Protein AF-A0A1J5BPY5-F1 (afdb_monomer)

Secondary structure (DSSP, 8-state):
---HHHHHHHHHHHHHHHHHHHHHHHHHHHHHHHHHHHHS--SPPP-HHHHHHHHHHHHHHHHHHHHHHHHHHHHHHHHHHHHTT-TT-----SS-HHHHHHHHHHHHHHHHHHHHHHHHHHHHTTEEEEEPPP--TT---PPPEEEEE--HHHHHHHHHHHHHHHHHHHHHHHHHHHHHHHHHHHHTT-

pLDDT: mean 87.62, std 12.39, range [48.81, 98.56]

Foldseek 3Di:
DAALLVVLVVVLLVVQLVQLVVLQVVLVVQLVVLVCCVPVDDDDDDQPLVSVLSNLLSVLSNVLSPVSNVVSVVVVVVVVVVCVVVVPDNLHQPDDNVLSNVLSVLLSQLSVLLSVLSSLLRSQQSPKDFDFDPQPPVNDGDGTHIDGDHNVVSNVSSVVSNVSSVVSNCVSVVVVVVSSVVSVVVVVVD

Structure (mmCIF, N/CA/C/O backbone):
data_AF-A0A1J5BPY5-F1
#
_entry.id   AF-A0A1J5BPY5-F1
#
loop_
_atom_site.group_PDB
_atom_site.id
_atom_site.type_symbol
_atom_site.label_atom_id
_atom_site.label_alt_id
_atom_site.label_comp_id
_atom_site.label_asym_id
_atom_site.label_entity_id
_atom_site.label_seq_id
_atom_site.pdbx_PDB_ins_code
_atom_site.Cartn_x
_atom_site.Cartn_y
_atom_site.Cartn_z
_atom_site.occupancy
_atom_site.B_iso_or_equiv
_atom_site.auth_seq_id
_atom_site.auth_comp_id
_atom_site.auth_asym_id
_atom_site.auth_atom_id
_atom_site.pdbx_PDB_model_num
ATOM 1 N N . MET A 1 1 ? -11.338 0.647 32.412 1.00 52.12 1 MET A N 1
ATOM 2 C CA . MET A 1 1 ? -10.150 -0.113 31.924 1.00 52.12 1 MET A CA 1
ATOM 3 C C . MET A 1 1 ? -10.274 -0.164 30.412 1.00 52.12 1 MET A C 1
ATOM 5 O O . MET A 1 1 ? -11.311 -0.626 29.967 1.00 52.12 1 MET A O 1
ATOM 9 N N . LYS A 1 2 ? -9.269 0.268 29.628 1.00 60.72 2 LYS A N 1
ATOM 10 C CA . LYS A 1 2 ? -9.397 0.325 28.154 1.00 60.72 2 LYS A CA 1
ATOM 11 C C . LYS A 1 2 ? -9.979 -0.963 27.572 1.00 60.72 2 LYS A C 1
ATOM 13 O O . LYS A 1 2 ? -9.453 -2.051 27.831 1.00 60.72 2 LYS A O 1
ATOM 18 N N . ASN A 1 3 ? -11.028 -0.822 26.766 1.00 78.38 3 ASN A N 1
ATOM 19 C CA . ASN A 1 3 ? -11.679 -1.952 26.127 1.00 78.38 3 ASN A CA 1
ATOM 20 C C . ASN A 1 3 ? -10.684 -2.625 25.162 1.00 78.38 3 ASN A C 1
ATOM 22 O O . ASN A 1 3 ? -9.946 -1.974 24.416 1.00 78.38 3 ASN A O 1
ATOM 26 N N . ARG A 1 4 ? -10.634 -3.960 25.181 1.00 84.25 4 ARG A N 1
ATOM 27 C CA . ARG A 1 4 ? -9.709 -4.752 24.356 1.00 84.25 4 ARG A CA 1
ATOM 28 C C . ARG A 1 4 ? -9.863 -4.453 22.860 1.00 84.25 4 ARG A C 1
ATOM 30 O O . ARG A 1 4 ? -8.870 -4.443 22.138 1.00 84.25 4 ARG A O 1
ATOM 37 N N . ALA A 1 5 ? -11.075 -4.175 22.396 1.00 83.06 5 ALA A N 1
ATOM 38 C CA . ALA A 1 5 ? -11.352 -3.830 21.005 1.00 83.06 5 ALA A CA 1
ATOM 39 C C . ALA A 1 5 ? -10.815 -2.439 20.608 1.00 83.06 5 ALA A C 1
ATOM 41 O O . ALA A 1 5 ? -10.303 -2.272 19.500 1.00 83.06 5 ALA A O 1
ATOM 42 N N . GLU A 1 6 ? -10.825 -1.459 21.517 1.00 82.81 6 GLU A N 1
ATOM 43 C CA . GLU A 1 6 ? -10.202 -0.144 21.289 1.00 82.81 6 GLU A CA 1
ATOM 44 C C . GLU A 1 6 ? -8.679 -0.238 21.181 1.00 82.81 6 GLU A C 1
ATOM 46 O O . GLU A 1 6 ? -8.050 0.469 20.385 1.00 82.81 6 GLU A O 1
ATOM 51 N N . ILE A 1 7 ? -8.074 -1.135 21.966 1.00 88.19 7 ILE A N 1
ATOM 52 C CA . ILE A 1 7 ? -6.645 -1.440 21.862 1.00 88.19 7 ILE A CA 1
ATOM 53 C C . ILE A 1 7 ? -6.351 -1.995 20.465 1.00 88.19 7 ILE A C 1
ATOM 55 O O . ILE A 1 7 ? -5.440 -1.504 19.798 1.00 88.19 7 ILE A O 1
ATOM 59 N N . VAL A 1 8 ? -7.151 -2.954 19.983 1.00 90.38 8 VAL A N 1
ATOM 60 C CA . VAL A 1 8 ? -6.991 -3.543 18.641 1.00 90.38 8 VAL A CA 1
ATOM 61 C C . VAL A 1 8 ? -7.158 -2.477 17.552 1.00 90.38 8 VAL A C 1
ATOM 63 O O . VAL A 1 8 ? -6.324 -2.400 16.649 1.00 90.38 8 VAL A O 1
ATOM 66 N N . ARG A 1 9 ? -8.165 -1.598 17.664 1.00 90.12 9 ARG A N 1
ATOM 67 C CA . ARG A 1 9 ? -8.350 -0.449 16.761 1.00 90.12 9 ARG A CA 1
ATOM 68 C C . ARG A 1 9 ? -7.119 0.433 16.705 1.00 90.12 9 ARG A C 1
ATOM 70 O O . ARG A 1 9 ? -6.642 0.765 15.622 1.00 90.12 9 ARG A O 1
ATOM 77 N N . SER A 1 10 ? -6.624 0.825 17.875 1.00 90.44 10 SER A N 1
ATOM 78 C CA . SER A 1 10 ? -5.462 1.698 17.990 1.00 90.44 10 SER A CA 1
ATOM 79 C C . SER A 1 10 ? -4.258 1.054 17.312 1.00 90.44 10 SER A C 1
ATOM 81 O O . SER A 1 10 ? -3.632 1.684 16.461 1.00 90.44 10 SER A O 1
ATOM 83 N N . ILE A 1 11 ? -3.982 -0.219 17.620 1.00 92.88 11 ILE A N 1
ATOM 84 C CA . ILE A 1 11 ? -2.906 -0.998 16.994 1.00 92.88 11 ILE A CA 1
ATOM 85 C C . ILE A 1 11 ? -3.057 -0.992 15.472 1.00 92.88 11 ILE A C 1
ATOM 87 O O . ILE A 1 11 ? -2.109 -0.637 14.777 1.00 92.88 11 ILE A O 1
ATOM 91 N N . TYR A 1 12 ? -4.243 -1.310 14.947 1.00 95.00 12 TYR A N 1
ATOM 92 C CA . TYR A 1 12 ? -4.509 -1.292 13.509 1.00 95.00 12 TYR A CA 1
ATOM 93 C C . TYR A 1 12 ? -4.200 0.070 12.875 1.00 95.00 12 TYR A C 1
ATOM 95 O O . TYR A 1 12 ? -3.468 0.140 11.887 1.00 95.00 12 TYR A O 1
ATOM 103 N N . LEU A 1 13 ? -4.718 1.164 13.443 1.00 94.25 13 LEU A N 1
ATOM 104 C CA . LEU A 1 13 ? -4.538 2.501 12.876 1.00 94.25 13 LEU A CA 1
ATOM 105 C C . LEU A 1 13 ? -3.069 2.923 12.857 1.00 94.25 13 LEU A C 1
ATOM 107 O O . LEU A 1 13 ? -2.605 3.478 11.855 1.00 94.25 13 LEU A O 1
ATOM 111 N N . TYR A 1 14 ? -2.326 2.637 13.929 1.00 95.62 14 TYR A N 1
ATOM 112 C CA . TYR A 1 14 ? -0.889 2.897 13.972 1.00 95.62 14 TYR A CA 1
ATOM 113 C C . TYR A 1 14 ? -0.120 2.012 12.993 1.00 95.62 14 TYR A C 1
ATOM 115 O O . TYR A 1 14 ? 0.752 2.531 12.304 1.00 95.62 14 TYR A O 1
ATOM 123 N N . LEU A 1 15 ? -0.457 0.725 12.867 1.00 96.38 15 LEU A N 1
ATOM 124 C CA . LEU A 1 15 ? 0.192 -0.177 11.911 1.00 96.38 15 LEU A CA 1
ATOM 125 C C . LEU A 1 15 ? -0.019 0.274 10.465 1.00 96.38 15 LEU A C 1
ATOM 127 O O . LEU A 1 15 ? 0.939 0.334 9.697 1.00 96.38 15 LEU A O 1
ATOM 131 N N . VAL A 1 16 ? -1.246 0.625 10.074 1.00 96.81 16 VAL A N 1
ATOM 132 C CA . VAL A 1 16 ? -1.513 1.116 8.714 1.00 96.81 16 VAL A CA 1
ATOM 133 C C . VAL A 1 16 ? -0.788 2.437 8.459 1.00 96.81 16 VAL A C 1
ATOM 135 O O . VAL A 1 16 ? -0.157 2.599 7.415 1.00 96.81 16 VAL A O 1
ATOM 138 N N . SER A 1 17 ? -0.827 3.361 9.423 1.00 96.56 17 SER A N 1
ATOM 139 C CA . SER A 1 17 ? -0.132 4.649 9.308 1.00 96.56 17 SER A CA 1
ATOM 140 C C . SER A 1 17 ? 1.383 4.463 9.190 1.00 96.56 17 SER A C 1
ATOM 142 O O . SER A 1 17 ? 2.007 5.080 8.329 1.00 96.56 17 SER A O 1
ATOM 144 N N . LEU A 1 18 ? 1.966 3.580 10.006 1.00 97.44 18 LEU A N 1
ATOM 145 C CA . LEU A 1 18 ? 3.386 3.237 9.972 1.00 97.44 18 LEU A CA 1
ATOM 146 C C . LEU A 1 18 ? 3.779 2.660 8.611 1.00 97.44 18 LEU A C 1
ATOM 148 O O . LEU A 1 18 ? 4.748 3.123 8.019 1.00 97.44 18 LEU A O 1
ATOM 152 N N . ASN A 1 19 ? 3.009 1.709 8.076 1.00 97.44 19 ASN A N 1
ATOM 153 C CA . ASN A 1 19 ? 3.265 1.168 6.741 1.00 97.44 19 ASN A CA 1
ATOM 154 C C . ASN A 1 19 ? 3.181 2.240 5.652 1.00 97.44 19 ASN A C 1
ATOM 156 O O . ASN A 1 19 ? 4.035 2.268 4.770 1.00 97.44 19 ASN A O 1
ATOM 160 N N . GLY A 1 20 ? 2.205 3.151 5.728 1.00 97.50 20 GLY A N 1
ATOM 161 C CA . GLY A 1 20 ? 2.107 4.284 4.804 1.00 97.50 20 GLY A CA 1
ATOM 162 C C . GLY A 1 20 ? 3.359 5.169 4.828 1.00 97.50 20 GLY A C 1
ATOM 163 O O . GLY A 1 20 ? 3.905 5.502 3.772 1.00 97.50 20 GLY A O 1
ATOM 164 N N . ILE A 1 21 ? 3.877 5.483 6.023 1.00 98.06 21 ILE A N 1
ATOM 165 C CA . ILE A 1 21 ? 5.146 6.214 6.181 1.00 98.06 21 ILE A CA 1
ATOM 166 C C . ILE A 1 21 ? 6.309 5.413 5.595 1.00 98.06 21 ILE A C 1
ATOM 168 O O . ILE A 1 21 ? 7.075 5.964 4.810 1.00 98.06 21 ILE A O 1
ATOM 172 N N . LEU A 1 22 ? 6.449 4.131 5.940 1.00 98.19 22 LEU A N 1
ATOM 173 C CA . LEU A 1 22 ? 7.548 3.291 5.454 1.00 98.19 22 LEU A CA 1
ATOM 174 C C . LEU A 1 22 ? 7.555 3.209 3.924 1.00 98.19 22 LEU A C 1
ATOM 176 O O . LEU A 1 22 ? 8.597 3.426 3.308 1.00 98.19 22 LEU A O 1
ATOM 180 N N . MET A 1 23 ? 6.395 2.980 3.301 1.00 98.25 23 MET A N 1
ATOM 181 C CA . MET A 1 23 ? 6.247 3.005 1.842 1.00 98.25 23 MET A CA 1
ATOM 182 C C . MET A 1 23 ? 6.691 4.348 1.258 1.00 98.25 23 MET A C 1
ATOM 184 O O . MET A 1 23 ? 7.432 4.371 0.277 1.00 98.25 23 MET A O 1
ATOM 188 N N . THR A 1 24 ? 6.295 5.460 1.880 1.00 98.12 24 THR A N 1
ATOM 189 C CA . THR A 1 24 ? 6.677 6.814 1.454 1.00 98.12 24 THR A CA 1
ATOM 190 C C . THR A 1 24 ? 8.192 7.016 1.548 1.00 98.12 24 THR A C 1
ATOM 192 O O . THR A 1 24 ? 8.825 7.379 0.560 1.00 98.12 24 THR A O 1
ATOM 195 N N . VAL A 1 25 ? 8.795 6.722 2.703 1.00 98.38 25 VAL A N 1
ATOM 196 C CA . VAL A 1 25 ? 10.231 6.912 2.963 1.00 98.38 25 VAL A CA 1
ATOM 197 C C . VAL A 1 25 ? 11.079 6.048 2.036 1.00 98.38 25 VAL A C 1
ATOM 199 O O . VAL A 1 25 ? 11.970 6.570 1.367 1.00 98.38 25 VAL A O 1
ATOM 202 N N . PHE A 1 26 ? 10.784 4.750 1.924 1.00 97.62 26 PHE A N 1
ATOM 203 C CA . PHE A 1 26 ? 11.520 3.868 1.016 1.00 97.62 26 PHE A CA 1
ATOM 204 C C . PHE A 1 26 ? 11.374 4.298 -0.442 1.00 97.62 26 PHE A C 1
ATOM 206 O O . PHE A 1 26 ? 12.333 4.199 -1.206 1.00 97.62 26 PHE A O 1
ATOM 213 N N . SER A 1 27 ? 10.209 4.817 -0.831 1.00 97.31 27 SER A N 1
ATOM 214 C CA . SER A 1 27 ? 10.000 5.337 -2.183 1.00 97.31 27 SER A CA 1
ATOM 215 C C . SER A 1 27 ? 10.814 6.595 -2.450 1.00 97.31 27 SER A C 1
ATOM 217 O O . SER A 1 27 ? 11.424 6.685 -3.511 1.00 97.31 27 SER A O 1
ATOM 219 N N . ILE A 1 28 ? 10.885 7.526 -1.492 1.00 98.06 28 ILE A N 1
ATOM 220 C CA . ILE A 1 28 ? 11.734 8.721 -1.590 1.00 98.06 28 ILE A CA 1
ATOM 221 C C . ILE A 1 28 ? 13.196 8.306 -1.734 1.00 98.06 28 ILE A C 1
ATOM 223 O O . ILE A 1 28 ? 13.825 8.697 -2.708 1.00 98.06 28 ILE A O 1
ATOM 227 N N . ILE A 1 29 ? 13.711 7.451 -0.842 1.00 97.06 29 ILE A N 1
ATOM 228 C CA . ILE A 1 29 ? 15.101 6.962 -0.900 1.00 97.06 29 ILE A CA 1
ATOM 229 C C . ILE A 1 29 ? 15.392 6.324 -2.264 1.00 97.06 29 ILE A C 1
ATOM 231 O O . ILE A 1 29 ? 16.383 6.641 -2.916 1.00 97.06 29 ILE A O 1
ATOM 235 N N . ASN A 1 30 ? 14.502 5.448 -2.728 1.00 94.62 30 ASN A N 1
ATOM 236 C CA . ASN A 1 30 ? 14.649 4.750 -4.000 1.00 94.62 30 ASN A CA 1
ATOM 237 C C . ASN A 1 30 ? 14.634 5.706 -5.207 1.00 94.62 30 ASN A C 1
ATOM 239 O O . ASN A 1 30 ? 15.418 5.535 -6.139 1.00 94.62 30 ASN A O 1
ATOM 243 N N . LEU A 1 31 ? 13.754 6.710 -5.212 1.00 95.75 31 LEU A N 1
ATOM 244 C CA . LEU A 1 31 ? 13.689 7.719 -6.272 1.00 95.75 31 LEU A CA 1
ATOM 245 C C . LEU A 1 31 ? 14.899 8.657 -6.231 1.00 95.75 31 LEU A C 1
ATOM 247 O O . LEU A 1 31 ? 15.476 8.934 -7.279 1.00 95.75 31 LEU A O 1
ATOM 251 N N . SER A 1 32 ? 15.335 9.078 -5.044 1.00 95.38 32 SER A N 1
ATOM 252 C CA . SER A 1 32 ? 16.548 9.876 -4.855 1.00 95.38 32 SER A CA 1
ATOM 253 C C . SER A 1 32 ? 17.786 9.140 -5.356 1.00 95.38 32 SER A C 1
ATOM 255 O O . SER A 1 32 ? 18.561 9.720 -6.108 1.00 95.38 32 SER A O 1
ATOM 257 N N . ASN A 1 33 ? 17.945 7.854 -5.033 1.00 92.00 33 ASN A N 1
ATOM 258 C CA . ASN A 1 33 ? 19.068 7.050 -5.524 1.00 92.00 33 ASN A CA 1
ATOM 259 C C . ASN A 1 33 ? 19.094 6.975 -7.055 1.00 92.00 33 ASN A C 1
ATOM 261 O O . ASN A 1 33 ? 20.154 7.092 -7.662 1.00 92.00 33 ASN A O 1
ATOM 265 N N . LYS A 1 34 ? 17.929 6.835 -7.697 1.00 89.06 34 LYS A N 1
ATOM 266 C CA . LYS A 1 34 ? 17.824 6.841 -9.165 1.00 89.06 34 LYS A CA 1
ATOM 267 C C . LYS A 1 34 ? 18.129 8.202 -9.761 1.00 89.06 34 LYS A C 1
ATOM 269 O O . LYS A 1 34 ? 18.771 8.274 -10.801 1.00 89.06 34 LYS A O 1
ATOM 274 N N . LEU A 1 35 ? 17.690 9.268 -9.101 1.00 90.25 35 LEU A N 1
ATOM 275 C CA . LEU A 1 35 ? 17.973 10.632 -9.518 1.00 90.25 35 LEU A CA 1
ATOM 276 C C . LEU A 1 35 ? 19.477 10.926 -9.438 1.00 90.25 35 LEU A C 1
ATOM 278 O O . LEU A 1 35 ? 20.052 11.441 -10.390 1.00 90.25 35 LEU A O 1
ATOM 282 N N . LEU A 1 36 ? 20.133 10.528 -8.346 1.00 89.88 36 LEU A N 1
ATOM 283 C CA . LEU A 1 36 ? 21.586 10.625 -8.201 1.00 89.88 36 LEU A CA 1
ATOM 284 C C . LEU A 1 36 ? 22.306 9.802 -9.274 1.00 89.88 36 LEU A C 1
ATOM 286 O O . LEU A 1 36 ? 23.211 10.312 -9.926 1.00 89.88 36 LEU A O 1
ATOM 290 N N . TYR A 1 37 ? 21.862 8.566 -9.513 1.00 85.88 37 TYR A N 1
ATOM 291 C CA . TYR A 1 37 ? 22.416 7.707 -10.561 1.00 85.88 37 TYR A CA 1
ATOM 292 C C . TYR A 1 37 ? 22.223 8.284 -11.975 1.00 85.88 37 TYR A C 1
ATOM 294 O O . TYR A 1 37 ? 23.037 8.043 -12.865 1.00 85.88 37 TYR A O 1
ATOM 302 N N . TYR A 1 38 ? 21.161 9.058 -12.193 1.00 85.56 38 TYR A N 1
ATOM 303 C CA . TYR A 1 38 ? 20.934 9.789 -13.435 1.00 85.56 38 TYR A CA 1
ATOM 304 C C . TYR A 1 38 ? 21.900 10.972 -13.601 1.00 85.56 38 TYR A C 1
ATOM 306 O O . TYR A 1 38 ? 22.442 11.160 -14.688 1.00 85.56 38 TYR A O 1
ATOM 314 N N . PHE A 1 39 ? 22.151 11.743 -12.536 1.00 86.62 39 PHE A N 1
ATOM 315 C CA . PHE A 1 39 ? 22.989 12.948 -12.588 1.00 86.62 39 PHE A CA 1
ATOM 316 C C . PHE A 1 39 ? 24.501 12.688 -12.542 1.00 86.62 39 PHE A C 1
ATOM 318 O O . PHE A 1 39 ? 25.244 13.359 -13.250 1.00 86.62 39 PHE A O 1
ATOM 325 N N . PHE A 1 40 ? 24.972 11.739 -11.731 1.00 85.75 40 PHE A N 1
ATOM 326 C CA . PHE A 1 40 ? 26.404 11.527 -11.458 1.00 85.75 40 PHE A CA 1
ATOM 327 C C . PHE A 1 40 ? 27.061 10.458 -12.347 1.00 85.75 40 PHE A C 1
ATOM 329 O O . PHE A 1 40 ? 28.041 9.832 -11.949 1.00 85.75 40 PHE A O 1
ATOM 336 N N . ARG A 1 41 ? 26.519 10.190 -13.538 1.00 73.25 41 ARG A N 1
ATOM 337 C CA . ARG A 1 41 ? 26.974 9.047 -14.342 1.00 73.25 41 ARG A CA 1
ATOM 338 C C . ARG A 1 41 ? 28.290 9.318 -15.092 1.00 73.25 41 ARG A C 1
ATOM 340 O O . ARG A 1 41 ? 28.405 10.312 -15.809 1.00 73.25 41 ARG A O 1
ATOM 347 N N . GLU A 1 42 ? 29.214 8.358 -15.037 1.00 60.03 42 GLU A N 1
ATOM 348 C CA . GLU A 1 42 ? 30.266 8.170 -16.048 1.00 60.03 42 GLU A CA 1
ATOM 349 C C . GLU A 1 42 ? 29.724 7.307 -17.209 1.00 60.03 42 GLU A C 1
ATOM 351 O O . GLU A 1 42 ? 28.797 6.524 -17.022 1.00 60.03 42 GLU A O 1
ATOM 356 N N . GLN A 1 43 ? 30.258 7.491 -18.421 1.00 55.50 43 GLN A N 1
ATOM 357 C CA . GLN A 1 43 ? 29.740 7.118 -19.758 1.00 55.50 43 GLN A CA 1
ATOM 358 C C . GLN A 1 43 ? 29.378 5.631 -20.065 1.00 55.50 43 GLN A C 1
ATOM 360 O O . GLN A 1 43 ? 29.379 5.223 -21.225 1.00 55.50 43 GLN A O 1
ATOM 365 N N . GLN A 1 44 ? 29.035 4.786 -19.097 1.00 57.75 44 GLN A N 1
ATOM 366 C CA . GLN A 1 44 ? 28.661 3.392 -19.366 1.00 57.75 44 GLN A CA 1
ATOM 367 C C . GLN A 1 44 ? 27.237 3.247 -19.944 1.00 57.75 44 GLN A C 1
ATOM 369 O O . GLN A 1 44 ? 26.319 4.006 -19.622 1.00 57.75 44 GLN A O 1
ATOM 374 N N . TYR A 1 45 ? 27.087 2.258 -20.836 1.00 61.59 45 TYR A N 1
ATOM 375 C CA . TYR A 1 45 ? 25.881 1.923 -21.604 1.00 61.59 45 TYR A CA 1
ATOM 376 C C . TYR A 1 45 ? 24.652 1.802 -20.690 1.00 61.59 45 TYR A C 1
ATOM 378 O O . TYR A 1 45 ? 24.610 0.966 -19.791 1.00 61.59 45 TYR A O 1
ATOM 386 N N . TYR A 1 46 ? 23.669 2.676 -20.901 1.00 64.31 46 TYR A N 1
ATOM 387 C CA . TYR A 1 46 ? 22.618 2.942 -19.924 1.00 64.31 46 TYR A CA 1
ATOM 388 C C . TYR A 1 46 ? 21.322 2.214 -20.279 1.00 64.31 46 TYR A C 1
ATOM 390 O O . TYR A 1 46 ? 20.734 2.458 -21.334 1.00 64.31 46 TYR A O 1
ATOM 398 N N . ASP A 1 47 ? 20.832 1.372 -19.371 1.00 76.81 47 ASP A N 1
ATOM 399 C CA . ASP A 1 47 ? 19.510 0.765 -19.490 1.00 76.81 47 ASP A CA 1
ATOM 400 C C . ASP A 1 47 ? 18.430 1.720 -18.951 1.00 76.81 47 ASP A C 1
ATOM 402 O O . ASP A 1 47 ? 17.966 1.630 -17.810 1.00 76.81 47 ASP A O 1
ATOM 406 N N . TYR A 1 48 ? 18.033 2.677 -19.792 1.00 81.56 48 TYR A N 1
ATOM 407 C CA . TYR A 1 48 ? 16.953 3.620 -19.488 1.00 81.56 48 TYR A CA 1
ATOM 408 C C . TYR A 1 48 ? 15.630 2.922 -19.148 1.00 81.56 48 TYR A C 1
ATOM 410 O O . TYR A 1 48 ? 14.856 3.430 -18.333 1.00 81.56 48 TYR A O 1
ATOM 418 N N . SER A 1 49 ? 15.380 1.751 -19.734 1.00 83.44 49 SER A N 1
ATOM 419 C CA . SER A 1 49 ? 14.158 0.986 -19.500 1.00 83.44 49 SER A CA 1
ATOM 420 C C . SER A 1 49 ? 14.080 0.515 -18.047 1.00 83.44 49 SER A C 1
ATOM 422 O O . SER A 1 49 ? 13.038 0.684 -17.406 1.00 83.44 49 SER A O 1
ATOM 424 N N . TYR A 1 50 ? 15.190 0.019 -17.485 1.00 83.00 50 TYR A N 1
ATOM 425 C CA . TYR A 1 50 ? 15.271 -0.371 -16.072 1.00 83.00 50 TYR A CA 1
ATOM 426 C C . TYR A 1 50 ? 14.927 0.791 -15.129 1.00 83.00 50 TYR A C 1
ATOM 428 O O . TYR A 1 50 ? 14.123 0.641 -14.202 1.00 83.00 50 TYR A O 1
ATOM 436 N N . LEU A 1 51 ? 15.481 1.978 -15.385 1.00 86.56 51 LEU A N 1
ATOM 437 C CA . LEU A 1 51 ? 15.228 3.152 -14.548 1.00 86.56 51 LEU A CA 1
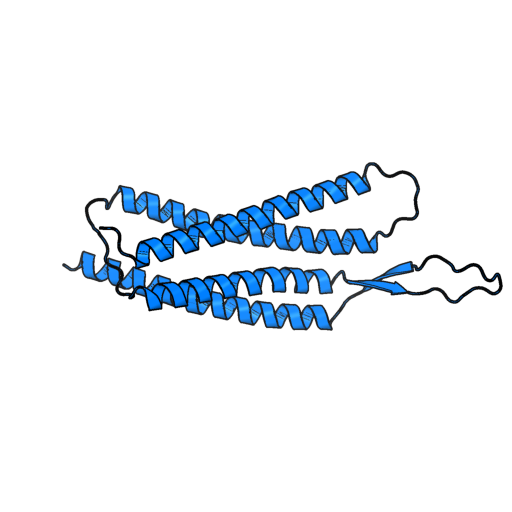ATOM 438 C C . LEU A 1 51 ? 13.786 3.623 -14.613 1.00 86.56 51 LEU A C 1
ATOM 440 O O . LEU A 1 51 ? 13.228 3.981 -13.573 1.00 86.56 51 LEU A O 1
ATOM 444 N N . ILE A 1 52 ? 13.172 3.599 -15.795 1.00 88.38 52 ILE A N 1
ATOM 445 C CA . ILE A 1 52 ? 11.766 3.966 -15.959 1.00 88.38 52 ILE A CA 1
ATOM 446 C C . ILE A 1 52 ? 10.882 3.002 -15.163 1.00 88.38 52 ILE A C 1
ATOM 448 O O . ILE A 1 52 ? 10.120 3.457 -14.309 1.00 88.38 52 ILE A O 1
ATOM 452 N N . ASN A 1 53 ? 11.036 1.686 -15.343 1.00 88.19 53 ASN A N 1
ATOM 453 C CA . ASN A 1 53 ? 10.246 0.688 -14.614 1.00 88.19 53 ASN A CA 1
ATOM 454 C C . ASN A 1 53 ? 10.372 0.839 -13.096 1.00 88.19 53 ASN A C 1
ATOM 456 O O . ASN A 1 53 ? 9.376 0.918 -12.367 1.00 88.19 53 ASN A O 1
ATOM 460 N N . ALA A 1 54 ? 11.609 0.934 -12.618 1.00 88.06 54 ALA A N 1
ATOM 461 C CA . ALA A 1 54 ? 11.867 1.061 -11.203 1.00 88.06 54 ALA A CA 1
ATOM 462 C C . ALA A 1 54 ? 11.301 2.387 -10.661 1.00 88.06 54 ALA A C 1
ATOM 464 O O . ALA A 1 54 ? 10.823 2.428 -9.523 1.00 88.06 54 ALA A O 1
ATOM 465 N N . SER A 1 55 ? 11.358 3.481 -11.426 1.00 94.06 55 SER A N 1
ATOM 466 C CA . SER A 1 55 ? 10.793 4.782 -11.035 1.00 94.06 55 SER A CA 1
ATOM 467 C C . SER A 1 55 ? 9.272 4.740 -10.959 1.00 94.06 55 SER A C 1
ATOM 469 O O . SER A 1 55 ? 8.722 5.209 -9.967 1.00 94.06 55 SER A O 1
ATOM 471 N N . VAL A 1 56 ? 8.598 4.095 -11.917 1.00 95.25 56 VAL A N 1
ATOM 472 C CA . VAL A 1 56 ? 7.139 3.889 -11.882 1.00 95.25 56 VAL A CA 1
ATOM 473 C C . VAL A 1 56 ? 6.724 3.163 -10.603 1.00 95.25 56 VAL A C 1
ATOM 475 O O . VAL A 1 56 ? 5.817 3.614 -9.906 1.00 95.25 56 VAL A O 1
ATOM 478 N N . ARG A 1 57 ? 7.430 2.089 -10.230 1.00 94.31 57 ARG A N 1
ATOM 479 C CA . ARG A 1 57 ? 7.160 1.365 -8.978 1.00 94.31 57 ARG A CA 1
ATOM 480 C C . ARG A 1 57 ? 7.360 2.241 -7.738 1.00 94.31 57 ARG A C 1
ATOM 482 O O . ARG A 1 57 ? 6.549 2.194 -6.818 1.0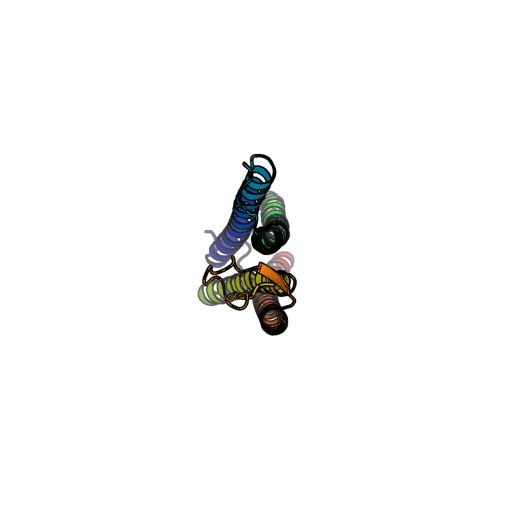0 94.31 57 ARG A O 1
ATOM 489 N N . GLY A 1 58 ? 8.440 3.024 -7.709 1.00 95.88 58 GLY A N 1
ATOM 490 C CA . GLY A 1 58 ? 8.721 3.957 -6.615 1.00 95.88 58 GLY A CA 1
ATOM 491 C C . GLY A 1 58 ? 7.639 5.029 -6.482 1.00 95.88 58 GLY A C 1
ATOM 492 O O . GLY A 1 58 ? 7.137 5.262 -5.390 1.00 95.88 58 GLY A O 1
ATOM 493 N N . LEU A 1 59 ? 7.214 5.625 -7.596 1.00 97.12 59 LEU A N 1
ATOM 494 C CA . LEU A 1 59 ? 6.133 6.611 -7.619 1.00 97.12 59 LEU A CA 1
ATOM 495 C C . LEU A 1 59 ? 4.796 6.009 -7.173 1.00 97.12 59 LEU A C 1
ATOM 497 O O . LEU A 1 59 ? 4.074 6.640 -6.406 1.00 97.12 59 LEU A O 1
ATOM 501 N N . ALA A 1 60 ? 4.486 4.779 -7.589 1.00 97.06 60 ALA A N 1
ATOM 502 C CA . ALA A 1 60 ? 3.278 4.079 -7.161 1.00 97.06 60 ALA A CA 1
ATOM 503 C C . ALA A 1 60 ? 3.209 3.943 -5.632 1.00 97.06 60 ALA A C 1
ATOM 505 O O . ALA A 1 60 ? 2.202 4.307 -5.020 1.00 97.06 60 ALA A O 1
ATOM 506 N N . PHE A 1 61 ? 4.294 3.466 -5.010 1.00 97.88 61 PHE A N 1
ATOM 507 C CA . PHE A 1 61 ? 4.369 3.319 -3.556 1.00 97.88 61 PHE A CA 1
ATOM 508 C C . PHE A 1 61 ? 4.409 4.656 -2.817 1.00 97.88 61 PHE A C 1
ATOM 510 O O . PHE A 1 61 ? 3.836 4.761 -1.733 1.00 97.88 61 PHE A O 1
ATOM 517 N N . LEU A 1 62 ? 5.021 5.686 -3.406 1.00 98.19 62 LEU A N 1
ATOM 518 C CA . LEU A 1 62 ? 5.013 7.036 -2.853 1.00 98.19 62 LEU A CA 1
ATOM 519 C C . LEU A 1 62 ? 3.583 7.574 -2.742 1.00 98.19 62 LEU A C 1
ATOM 521 O O . LEU A 1 62 ? 3.170 8.019 -1.674 1.00 98.19 62 LEU A O 1
ATOM 525 N N . ILE A 1 63 ? 2.823 7.501 -3.839 1.00 97.94 63 ILE A N 1
ATOM 526 C CA . ILE A 1 63 ? 1.452 8.013 -3.906 1.00 97.94 63 ILE A CA 1
ATOM 527 C C . ILE A 1 63 ? 0.559 7.249 -2.927 1.00 97.94 63 ILE A C 1
ATOM 529 O O . ILE A 1 63 ? -0.119 7.862 -2.103 1.00 97.94 63 ILE A O 1
ATOM 533 N N . ILE A 1 64 ? 0.570 5.913 -2.981 1.00 97.25 64 ILE A N 1
ATOM 534 C CA . ILE A 1 64 ? -0.321 5.109 -2.137 1.00 97.25 64 ILE A CA 1
ATOM 535 C C . ILE A 1 64 ? 0.066 5.178 -0.656 1.00 97.25 64 ILE A C 1
ATOM 537 O O . ILE A 1 64 ? -0.811 5.292 0.200 1.00 97.25 64 ILE A O 1
ATOM 541 N N . GLY A 1 65 ? 1.368 5.180 -0.352 1.00 97.50 65 GLY A N 1
ATOM 542 C CA . GLY A 1 65 ? 1.886 5.301 1.006 1.00 97.50 65 GLY A CA 1
ATOM 543 C C . GLY A 1 65 ? 1.465 6.619 1.646 1.00 97.50 65 GLY A C 1
ATOM 544 O O . GLY A 1 65 ? 0.976 6.627 2.779 1.00 97.50 65 GLY A O 1
ATOM 545 N N . LEU A 1 66 ? 1.550 7.717 0.889 1.00 98.00 66 LEU A N 1
ATOM 546 C CA . LEU A 1 66 ? 1.121 9.033 1.345 1.00 98.00 66 LEU A CA 1
ATOM 547 C C . LEU A 1 66 ? -0.391 9.078 1.599 1.00 98.00 66 LEU A C 1
ATOM 549 O O . LEU A 1 66 ? -0.820 9.580 2.638 1.00 98.00 66 LEU A O 1
ATOM 553 N N . LEU A 1 67 ? -1.204 8.521 0.695 1.00 97.44 67 LEU A N 1
ATOM 554 C CA . LEU A 1 67 ? -2.658 8.443 0.872 1.00 97.44 67 LEU A CA 1
ATOM 555 C C . LEU A 1 67 ? -3.036 7.636 2.120 1.00 97.44 67 LEU A C 1
ATOM 557 O O . LEU A 1 67 ? -3.862 8.089 2.916 1.00 97.44 67 LEU A O 1
ATOM 561 N N . PHE A 1 68 ? -2.409 6.473 2.322 1.00 95.94 68 PHE A N 1
ATOM 562 C CA . PHE A 1 68 ? -2.644 5.626 3.492 1.00 95.94 68 PHE A CA 1
ATOM 563 C C . PHE A 1 68 ? -2.281 6.349 4.781 1.00 95.94 68 PHE A C 1
ATOM 565 O O . PHE A 1 68 ? -3.089 6.359 5.714 1.00 95.94 68 PHE A O 1
ATOM 572 N N . PHE A 1 69 ? -1.107 6.981 4.815 1.00 97.56 69 PHE A N 1
ATOM 573 C CA . PHE A 1 69 ? -0.661 7.739 5.971 1.00 97.56 69 PHE A CA 1
ATOM 574 C C . PHE A 1 69 ? -1.611 8.900 6.271 1.00 97.56 69 PHE A C 1
ATOM 576 O O . PHE A 1 69 ? -2.131 8.977 7.378 1.00 97.56 69 PHE A O 1
ATOM 583 N N . ILE A 1 70 ? -1.904 9.764 5.294 1.00 97.94 70 ILE A N 1
ATOM 584 C CA . ILE A 1 70 ? -2.753 10.945 5.508 1.00 97.94 70 ILE A CA 1
ATOM 585 C C . ILE A 1 70 ? -4.147 10.540 5.988 1.00 97.94 70 ILE A C 1
ATOM 587 O O . ILE A 1 70 ? -4.653 11.138 6.938 1.00 97.94 70 ILE A O 1
ATOM 591 N N . TYR A 1 71 ? -4.772 9.541 5.360 1.00 96.12 71 TYR A N 1
ATOM 592 C CA . TYR A 1 71 ? -6.118 9.106 5.733 1.00 96.12 71 TYR A CA 1
ATOM 593 C C . TYR A 1 71 ? -6.165 8.578 7.173 1.00 96.12 71 TYR A C 1
ATOM 595 O O . TYR A 1 71 ? -6.943 9.076 7.991 1.00 96.12 71 TYR A O 1
ATOM 603 N N . HIS A 1 72 ? -5.303 7.617 7.514 1.00 93.94 72 HIS A N 1
ATOM 604 C CA . HIS A 1 72 ? -5.337 6.974 8.829 1.00 93.94 72 HIS A CA 1
ATOM 605 C C . HIS A 1 72 ? -4.801 7.893 9.932 1.00 93.94 72 HIS A C 1
ATOM 607 O O . HIS A 1 72 ? -5.347 7.913 11.035 1.00 93.94 72 HIS A O 1
ATOM 613 N N . TRP A 1 73 ? -3.813 8.739 9.633 1.00 96.31 73 TRP A N 1
ATOM 614 C CA . TRP A 1 73 ? -3.313 9.737 10.576 1.00 96.31 73 TRP A CA 1
ATOM 615 C C . TRP A 1 73 ? -4.361 10.802 10.901 1.00 96.31 73 TRP A C 1
ATOM 617 O O . TRP A 1 73 ? -4.529 11.187 12.064 1.00 96.31 73 TRP A O 1
ATOM 627 N N . ARG A 1 74 ? -5.118 11.263 9.896 1.00 95.00 74 ARG A N 1
ATOM 628 C CA . ARG A 1 74 ? -6.253 12.167 10.125 1.00 95.00 74 ARG A CA 1
ATOM 629 C C . ARG A 1 74 ? -7.290 11.529 11.038 1.00 95.00 74 ARG A C 1
ATOM 631 O O . ARG A 1 74 ? -7.800 12.216 11.914 1.00 95.00 74 ARG A O 1
ATOM 638 N N . LEU A 1 75 ? -7.544 10.231 10.897 1.00 90.25 75 LEU A N 1
ATOM 639 C CA . LEU A 1 75 ? -8.475 9.529 11.774 1.00 90.25 75 LEU A CA 1
ATOM 640 C C . LEU A 1 75 ? -7.964 9.450 13.222 1.00 90.25 75 LEU A C 1
ATOM 642 O O . LEU A 1 75 ? -8.676 9.858 14.133 1.00 90.25 75 LEU A O 1
ATOM 646 N N . ILE A 1 76 ? -6.705 9.046 13.433 1.00 90.88 76 ILE A N 1
ATOM 647 C CA . ILE A 1 76 ? -6.079 9.007 14.770 1.00 90.88 76 ILE A CA 1
ATOM 648 C C . ILE A 1 76 ? -6.133 10.384 15.441 1.00 90.88 76 ILE A C 1
ATOM 650 O O . ILE A 1 76 ? -6.440 10.510 16.626 1.00 90.88 76 ILE A O 1
ATOM 654 N N . THR A 1 77 ? -5.795 11.440 14.699 1.00 92.00 77 THR A N 1
ATOM 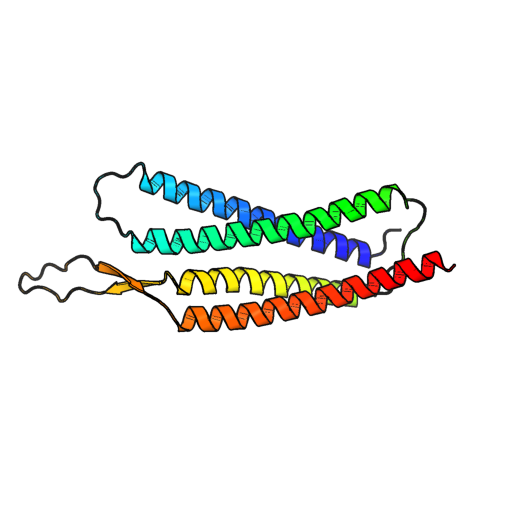655 C CA . THR A 1 77 ? -5.775 12.805 15.242 1.00 92.00 77 THR A CA 1
ATOM 656 C C . THR A 1 77 ? -7.176 13.341 15.509 1.00 92.00 77 THR A C 1
ATOM 658 O O . THR A 1 77 ? -7.362 14.060 16.491 1.00 92.00 77 THR A O 1
ATOM 661 N N . HIS A 1 78 ? -8.160 12.980 14.685 1.00 87.56 78 HIS A N 1
ATOM 662 C CA . HIS A 1 78 ? -9.562 13.305 14.916 1.00 87.56 78 HIS A CA 1
ATOM 663 C C . HIS A 1 78 ? -10.088 12.630 16.190 1.00 87.56 78 HIS A C 1
ATOM 665 O O . HIS A 1 78 ? -10.613 13.316 17.063 1.00 87.56 78 HIS A O 1
ATOM 671 N N . GLU A 1 79 ? -9.839 11.330 16.356 1.00 81.44 79 GLU A N 1
ATOM 672 C CA . GLU A 1 79 ? -10.237 10.565 17.545 1.00 81.44 79 GLU A CA 1
ATOM 673 C C . GLU A 1 79 ? -9.578 11.101 18.818 1.00 81.44 79 GLU A C 1
ATOM 675 O O . GLU A 1 79 ? -10.258 11.325 19.812 1.00 81.44 79 GLU A O 1
ATOM 680 N N . LYS A 1 80 ? -8.278 11.422 18.790 1.00 81.62 80 LYS A N 1
ATOM 681 C CA . LYS A 1 80 ? -7.593 12.027 19.948 1.00 81.62 80 LYS A CA 1
ATOM 682 C C . LYS A 1 80 ? -8.165 13.389 20.344 1.00 81.62 80 LYS A C 1
ATOM 684 O O . LYS A 1 80 ? -8.135 13.739 21.520 1.00 81.62 80 LYS A O 1
ATOM 689 N N . ARG A 1 81 ? -8.632 14.189 19.380 1.00 77.25 81 ARG A N 1
ATOM 690 C CA . ARG A 1 81 ? -9.248 15.497 19.660 1.00 77.25 81 ARG A CA 1
ATOM 691 C C . ARG A 1 81 ? -10.636 15.346 20.278 1.00 77.25 81 ARG A C 1
ATOM 693 O O . ARG A 1 81 ? -10.968 16.133 21.157 1.00 77.25 81 ARG A O 1
ATOM 700 N N . ILE A 1 82 ? -11.407 14.355 19.834 1.00 70.69 82 ILE A N 1
ATOM 701 C CA . ILE A 1 82 ? -12.729 14.038 20.388 1.00 70.69 82 ILE A CA 1
ATOM 702 C C . ILE A 1 82 ? -12.585 13.412 21.779 1.00 70.69 82 ILE A C 1
ATOM 704 O O . ILE A 1 82 ? -13.171 13.916 22.726 1.00 70.69 82 ILE A O 1
ATOM 708 N N . GLY A 1 83 ? -11.703 12.423 21.944 1.00 63.84 83 GLY A N 1
ATOM 709 C CA . GLY A 1 83 ? -11.460 11.766 23.232 1.00 63.84 83 GLY A CA 1
ATOM 710 C C . GLY A 1 83 ? -10.917 12.703 24.318 1.00 63.84 83 GLY A C 1
ATOM 711 O O . GLY A 1 83 ? -11.234 12.526 25.483 1.00 63.84 83 GLY A O 1
ATOM 712 N N . LYS A 1 84 ? -10.178 13.765 23.958 1.00 55.84 84 LYS A N 1
ATOM 713 C CA . LYS A 1 84 ? -9.807 14.836 24.909 1.00 55.84 84 LYS A CA 1
ATOM 714 C C . LYS A 1 84 ? -10.990 15.698 25.374 1.00 55.84 84 LYS A C 1
ATOM 716 O O . LYS A 1 84 ? -10.856 16.401 26.367 1.00 55.84 84 LYS A O 1
ATOM 721 N N . ARG A 1 85 ? -12.110 15.709 24.645 1.00 49.50 85 ARG A N 1
ATOM 722 C CA . ARG A 1 85 ? -13.367 16.345 25.078 1.00 49.50 85 ARG A CA 1
ATOM 723 C C . ARG A 1 85 ? -14.278 15.384 25.842 1.00 49.50 85 ARG A C 1
ATOM 725 O O . ARG A 1 85 ? -15.100 15.856 26.614 1.00 49.50 85 ARG A O 1
ATOM 732 N N . GLU A 1 86 ? -14.134 14.080 25.621 1.00 50.47 86 GLU A N 1
ATOM 733 C CA . GLU A 1 86 ? -15.031 13.026 26.114 1.00 50.47 86 GLU A CA 1
ATOM 734 C C . GLU A 1 86 ? -14.385 12.136 27.196 1.00 50.47 86 GLU A C 1
ATOM 736 O O . GLU A 1 86 ? -14.854 11.028 27.414 1.00 50.47 86 GLU A O 1
ATOM 741 N N . GLU A 1 87 ? -13.353 12.603 27.918 1.00 48.81 87 GLU A N 1
ATOM 742 C CA . GLU A 1 87 ? -12.604 11.867 28.973 1.00 48.81 87 GLU A CA 1
ATOM 743 C C . GLU A 1 87 ? -13.472 11.320 30.145 1.00 48.81 87 GLU A C 1
ATOM 745 O O . GLU A 1 87 ? -12.960 10.764 31.108 1.00 48.81 87 GLU A O 1
ATOM 750 N N . ILE A 1 88 ? -14.799 11.433 30.058 1.00 50.50 88 ILE A N 1
ATOM 751 C CA . ILE A 1 88 ? -15.798 10.942 31.014 1.00 50.50 88 ILE A CA 1
ATOM 752 C C . ILE A 1 88 ? -16.489 9.654 30.515 1.00 50.50 88 ILE A C 1
ATOM 754 O O . ILE A 1 88 ? -17.194 9.003 31.279 1.00 50.50 88 ILE A O 1
ATOM 758 N N . ILE A 1 89 ? -16.293 9.250 29.259 1.00 51.53 89 ILE A N 1
ATOM 759 C CA . ILE A 1 89 ? -17.170 8.279 28.610 1.00 51.53 89 ILE A CA 1
ATOM 760 C C . ILE A 1 89 ? -16.340 7.140 27.973 1.00 51.53 89 ILE A C 1
ATOM 762 O O . ILE A 1 89 ? -15.811 7.267 26.869 1.00 51.53 89 ILE A O 1
ATOM 766 N N . GLU A 1 90 ? -16.170 6.025 28.701 1.00 58.47 90 GLU A N 1
ATOM 767 C CA . GLU A 1 90 ? -15.608 4.773 28.159 1.00 58.47 90 GLU A CA 1
ATOM 768 C C . GLU A 1 90 ? -16.636 4.139 27.203 1.00 58.47 90 GLU A C 1
ATOM 770 O O . GLU A 1 90 ? -17.472 3.341 27.622 1.00 58.47 90 GLU A O 1
ATOM 775 N N . VAL A 1 91 ? -16.575 4.488 25.914 1.00 60.50 91 VAL A N 1
ATOM 776 C CA . VAL A 1 91 ? -17.469 3.923 24.893 1.00 60.50 91 VAL A CA 1
ATOM 777 C C . VAL A 1 91 ? -17.149 2.440 24.693 1.00 60.50 91 VAL A C 1
ATOM 779 O O . VAL A 1 91 ? -16.257 2.066 23.926 1.00 60.50 91 VAL A O 1
ATOM 782 N N . GLU A 1 92 ? -17.884 1.553 25.361 1.00 65.19 92 GLU A N 1
ATOM 783 C CA . GLU A 1 92 ? -17.726 0.119 25.144 1.00 65.19 92 GLU A CA 1
ATOM 784 C C . GLU A 1 92 ? -18.157 -0.259 23.720 1.00 65.19 92 GLU A C 1
ATOM 786 O O . GLU A 1 92 ? -19.329 -0.227 23.340 1.00 65.19 92 GLU A O 1
ATOM 791 N N . THR A 1 93 ? -17.191 -0.652 22.890 1.00 70.69 93 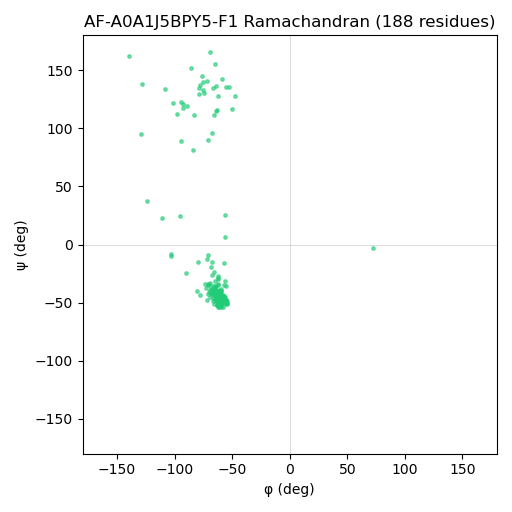THR A N 1
ATOM 792 C CA . THR A 1 93 ? -17.500 -1.199 21.571 1.00 70.69 93 THR A CA 1
ATOM 793 C C . THR A 1 93 ? -18.210 -2.542 21.723 1.00 70.69 93 THR A C 1
ATOM 795 O O . THR A 1 93 ? -17.723 -3.418 22.439 1.00 70.69 93 THR A O 1
ATOM 798 N N . LYS A 1 94 ? -19.284 -2.754 20.956 1.00 80.19 94 LYS A N 1
ATOM 799 C CA . LYS A 1 94 ? -20.053 -4.011 20.962 1.00 80.19 94 LYS A CA 1
ATOM 800 C C . LYS A 1 94 ? -19.313 -5.230 20.411 1.00 80.19 94 LYS A C 1
ATOM 802 O O . LYS A 1 94 ? -19.774 -6.352 20.599 1.00 80.19 94 LYS A O 1
ATOM 807 N N . MET A 1 95 ? -18.203 -5.025 19.703 1.00 85.00 95 MET A N 1
ATOM 808 C CA . MET A 1 95 ? -17.450 -6.135 19.128 1.00 85.00 95 MET A CA 1
ATOM 809 C C . MET A 1 95 ? -16.672 -6.859 20.215 1.00 85.00 95 MET A C 1
ATOM 811 O O . MET A 1 95 ? -15.940 -6.247 20.997 1.00 85.00 95 MET A O 1
ATOM 815 N N . ASN A 1 96 ? -16.756 -8.186 20.208 1.00 89.81 96 ASN A N 1
ATOM 816 C CA . ASN A 1 96 ? -15.863 -8.980 21.035 1.00 89.81 96 ASN A CA 1
ATOM 817 C C . ASN A 1 96 ? -14.412 -8.888 20.502 1.00 89.81 96 ASN A C 1
ATOM 819 O O . ASN A 1 96 ? -14.143 -8.427 19.385 1.00 89.81 96 ASN A O 1
ATOM 823 N N . LEU A 1 97 ? -13.442 -9.317 21.316 1.00 88.50 97 LEU A N 1
ATOM 824 C CA . LEU A 1 97 ? -12.020 -9.233 20.961 1.00 88.50 97 LEU A CA 1
ATOM 825 C C . LEU A 1 97 ? -11.694 -9.983 19.658 1.00 88.50 97 LEU A C 1
ATOM 827 O O . LEU A 1 97 ? -10.938 -9.473 18.833 1.00 88.50 97 LEU A O 1
ATOM 831 N N . PHE A 1 98 ? -12.246 -11.184 19.480 1.00 92.12 98 PHE A N 1
ATOM 832 C CA . PHE A 1 98 ? -11.952 -12.032 18.325 1.00 92.12 98 PHE A CA 1
ATOM 833 C C . PHE A 1 98 ? -12.482 -11.417 17.025 1.00 92.12 98 PHE A C 1
ATOM 835 O O . PHE A 1 98 ? -11.748 -11.311 16.045 1.00 92.12 98 PHE A O 1
ATOM 842 N N . GLU A 1 99 ? -13.726 -10.943 17.048 1.00 91.56 99 GLU A N 1
ATOM 843 C CA . GLU A 1 99 ? -14.373 -10.213 15.963 1.00 91.56 99 GLU A CA 1
ATOM 844 C C . GLU A 1 99 ? -13.563 -8.971 15.581 1.00 91.56 99 GLU A C 1
ATOM 846 O O . GLU A 1 99 ? -13.278 -8.751 14.403 1.00 91.56 99 GLU A O 1
ATOM 851 N N . SER A 1 100 ? -13.109 -8.209 16.581 1.00 91.25 100 SER A N 1
ATOM 852 C CA . SER A 1 100 ? -12.247 -7.046 16.362 1.00 91.25 100 SER A CA 1
ATOM 853 C C . SER A 1 100 ? -10.967 -7.437 15.631 1.00 91.25 100 SER A C 1
ATOM 855 O O . SER A 1 100 ? -10.666 -6.880 14.577 1.00 91.25 100 SER A O 1
ATOM 857 N N . ILE A 1 101 ? -10.226 -8.418 16.154 1.00 93.94 101 ILE A N 1
ATOM 858 C CA . ILE A 1 101 ? -8.978 -8.887 15.539 1.00 93.94 101 ILE A CA 1
ATOM 859 C C . ILE A 1 101 ? -9.228 -9.336 14.098 1.00 93.94 101 ILE A C 1
ATOM 861 O O . ILE A 1 101 ? -8.491 -8.923 13.205 1.00 93.94 101 ILE A O 1
ATOM 865 N N . PHE A 1 102 ? -10.274 -10.129 13.861 1.00 96.62 102 PHE A N 1
ATOM 866 C CA . PHE A 1 102 ? -10.602 -10.649 12.538 1.00 96.62 102 PHE A CA 1
ATOM 867 C C . PHE A 1 102 ? -10.860 -9.528 11.526 1.00 96.62 102 PHE A C 1
ATOM 869 O O . PHE A 1 102 ? -10.201 -9.481 10.487 1.00 96.62 102 PHE A O 1
ATOM 876 N N . PHE A 1 103 ? -11.764 -8.590 11.824 1.00 96.31 103 PHE A N 1
ATOM 877 C CA . PHE A 1 103 ? -12.110 -7.533 10.870 1.00 96.31 103 PHE A CA 1
ATOM 878 C C . PHE A 1 103 ? -10.989 -6.509 10.676 1.00 96.31 103 PHE A C 1
ATOM 880 O O . PHE A 1 103 ? -10.792 -6.039 9.553 1.00 96.31 103 PHE A O 1
ATOM 887 N N . TYR A 1 104 ? -10.209 -6.197 11.718 1.00 95.25 104 TYR A N 1
ATOM 888 C CA . TYR A 1 104 ? -9.027 -5.343 11.571 1.00 95.25 104 TYR A CA 1
ATOM 889 C C . TYR A 1 104 ? -7.931 -6.026 10.748 1.00 95.25 104 TYR A C 1
ATOM 891 O O . TYR A 1 104 ? -7.354 -5.388 9.866 1.00 95.25 104 TYR A O 1
ATOM 899 N N . ALA A 1 105 ? -7.676 -7.319 10.967 1.00 96.00 105 ALA A N 1
ATOM 900 C CA . ALA A 1 105 ? -6.723 -8.089 10.169 1.00 96.00 105 ALA A CA 1
ATOM 901 C C . ALA A 1 105 ? -7.174 -8.211 8.705 1.00 96.00 105 ALA A C 1
ATOM 903 O O . ALA A 1 105 ? -6.366 -8.008 7.801 1.00 96.00 105 ALA A O 1
ATOM 904 N N . LEU A 1 106 ? -8.465 -8.463 8.464 1.00 97.25 106 LEU A N 1
ATOM 905 C CA . LEU A 1 106 ? -9.057 -8.514 7.125 1.00 97.25 106 LEU A CA 1
ATOM 906 C C . LEU A 1 106 ? -8.906 -7.176 6.393 1.00 97.25 106 LEU A C 1
ATOM 908 O O . LEU A 1 106 ? -8.454 -7.134 5.248 1.00 97.25 106 LEU A O 1
ATOM 912 N N . SER A 1 107 ? -9.234 -6.078 7.079 1.00 97.12 107 SER A N 1
ATOM 913 C CA . SER A 1 107 ? -9.092 -4.717 6.557 1.00 97.12 107 SER A CA 1
ATOM 914 C C . SER A 1 107 ? -7.634 -4.400 6.212 1.00 97.12 107 SER A C 1
ATOM 916 O O . SER A 1 107 ? -7.337 -3.858 5.146 1.00 97.12 107 SER A O 1
ATOM 918 N N . TYR A 1 108 ? -6.710 -4.786 7.094 1.00 97.44 108 TYR A N 1
ATOM 919 C CA . TYR A 1 108 ? -5.276 -4.586 6.914 1.00 97.44 108 TYR A CA 1
ATOM 920 C C . TYR A 1 108 ? -4.728 -5.384 5.726 1.00 97.44 108 TYR A C 1
ATOM 922 O O . TYR A 1 108 ? -4.047 -4.825 4.866 1.00 97.44 108 TYR A O 1
ATOM 930 N N . ALA A 1 109 ? -5.072 -6.670 5.632 1.00 98.06 109 ALA A N 1
ATOM 931 C CA . ALA A 1 109 ? -4.687 -7.522 4.512 1.00 98.06 109 ALA A CA 1
ATOM 932 C C . ALA A 1 109 ? -5.216 -6.971 3.180 1.00 98.06 109 ALA A C 1
ATOM 934 O O . ALA A 1 109 ? -4.466 -6.905 2.206 1.00 98.06 109 ALA A O 1
ATOM 935 N N . GLY A 1 110 ? -6.469 -6.500 3.150 1.00 98.00 110 GLY A N 1
ATOM 936 C CA . GLY A 1 110 ? -7.060 -5.848 1.981 1.00 98.00 110 GLY A CA 1
ATOM 937 C C . GLY A 1 110 ? -6.259 -4.633 1.504 1.00 98.00 110 GLY A C 1
ATOM 938 O O . GLY A 1 110 ? -5.947 -4.532 0.317 1.00 98.00 110 GLY A O 1
ATOM 939 N N . LEU A 1 111 ? -5.842 -3.755 2.424 1.00 97.75 111 LEU A N 1
ATOM 940 C CA . LEU A 1 111 ? -4.998 -2.595 2.101 1.00 97.75 111 LEU A CA 1
ATOM 941 C C . LEU A 1 111 ? -3.631 -2.991 1.547 1.00 97.75 111 LEU A C 1
ATOM 943 O O . LEU A 1 111 ? -3.169 -2.380 0.583 1.00 97.75 111 LEU A O 1
ATOM 947 N N . LEU A 1 112 ? -2.983 -4.001 2.134 1.00 97.75 112 LEU A N 1
ATOM 948 C CA . LEU A 1 112 ? -1.694 -4.481 1.638 1.00 97.75 112 LEU A CA 1
ATOM 949 C C . LEU A 1 112 ? -1.830 -5.049 0.224 1.00 97.75 112 LEU A C 1
ATOM 951 O O . LEU A 1 112 ? -1.080 -4.644 -0.665 1.00 97.75 112 LEU A O 1
ATOM 955 N N . ILE A 1 113 ? -2.814 -5.925 -0.005 1.00 98.31 113 ILE A N 1
ATOM 956 C CA . ILE A 1 113 ? -3.102 -6.483 -1.334 1.00 98.31 113 ILE A CA 1
ATOM 957 C C . ILE A 1 113 ? -3.339 -5.348 -2.331 1.00 98.31 113 ILE A C 1
ATOM 959 O O . ILE A 1 113 ? -2.713 -5.333 -3.388 1.00 98.31 113 ILE A O 1
ATOM 963 N N . PHE A 1 114 ? -4.172 -4.367 -1.975 1.00 98.25 114 PHE A N 1
ATOM 964 C CA . PHE A 1 114 ? -4.450 -3.212 -2.824 1.00 98.25 114 PHE A CA 1
ATOM 965 C C . PHE A 1 114 ? -3.180 -2.432 -3.182 1.00 98.25 114 PHE A C 1
ATOM 967 O O . PHE A 1 114 ? -2.948 -2.156 -4.357 1.00 98.25 114 PHE A O 1
ATOM 974 N N . ALA A 1 115 ? -2.331 -2.115 -2.201 1.00 97.38 115 ALA A N 1
ATOM 975 C CA . ALA A 1 115 ? -1.117 -1.333 -2.421 1.00 97.38 115 ALA A CA 1
ATOM 976 C C . ALA A 1 115 ? -0.104 -2.049 -3.330 1.00 97.38 115 ALA A C 1
ATOM 978 O O . ALA A 1 115 ? 0.416 -1.452 -4.275 1.00 97.38 115 ALA A O 1
ATOM 979 N N . PHE A 1 116 ? 0.158 -3.337 -3.087 1.00 97.38 116 PHE A N 1
ATOM 980 C CA . PHE A 1 116 ? 1.066 -4.120 -3.931 1.00 97.38 116 PHE A CA 1
ATOM 981 C C . PHE A 1 116 ? 0.496 -4.339 -5.336 1.00 97.38 116 PHE A C 1
ATOM 983 O O . PHE A 1 116 ? 1.232 -4.238 -6.321 1.00 97.38 116 PHE A O 1
ATOM 990 N N . ALA A 1 117 ? -0.810 -4.586 -5.442 1.00 97.94 117 ALA A N 1
ATOM 991 C CA . ALA A 1 117 ? -1.490 -4.742 -6.719 1.00 97.94 117 ALA A CA 1
ATOM 992 C C . ALA A 1 117 ? -1.490 -3.444 -7.536 1.00 97.94 117 ALA A C 1
ATOM 994 O O . ALA A 1 117 ? -1.268 -3.494 -8.743 1.00 97.94 117 ALA A O 1
ATOM 995 N N . PHE A 1 118 ? -1.645 -2.287 -6.887 1.00 97.81 118 PHE A N 1
ATOM 996 C CA . PHE A 1 118 ? -1.548 -0.974 -7.526 1.00 97.81 118 PHE A CA 1
ATOM 997 C C . PHE A 1 118 ? -0.158 -0.721 -8.115 1.00 97.81 118 PHE A C 1
ATOM 999 O O . PHE A 1 118 ? -0.035 -0.310 -9.269 1.00 97.81 118 PHE A O 1
ATOM 1006 N N . ALA A 1 119 ? 0.901 -1.035 -7.364 1.00 96.31 119 ALA A N 1
ATOM 1007 C CA . ALA A 1 119 ? 2.261 -0.956 -7.885 1.00 96.31 119 ALA A CA 1
ATOM 1008 C C . ALA A 1 119 ? 2.468 -1.909 -9.076 1.00 96.31 119 ALA A C 1
ATOM 1010 O O . ALA A 1 119 ? 3.014 -1.490 -10.094 1.00 96.31 119 ALA A O 1
ATOM 1011 N N . SER A 1 120 ? 1.987 -3.155 -8.979 1.00 95.06 120 SER A N 1
ATOM 1012 C CA . SER A 1 120 ? 2.054 -4.144 -10.066 1.00 95.06 120 SER A CA 1
ATOM 1013 C C . SER A 1 120 ? 1.335 -3.661 -11.332 1.00 95.06 120 SER A C 1
ATOM 1015 O O . SER A 1 120 ? 1.918 -3.667 -12.419 1.00 95.06 120 SER A O 1
ATOM 1017 N N . PHE A 1 121 ? 0.110 -3.151 -11.174 1.00 97.38 121 PHE A N 1
ATOM 1018 C CA . PHE A 1 121 ? -0.699 -2.568 -12.242 1.00 97.38 121 PHE A CA 1
ATOM 1019 C C . PHE A 1 121 ? 0.059 -1.459 -12.978 1.00 97.38 121 PHE A C 1
ATOM 1021 O O . PHE A 1 121 ? 0.203 -1.524 -14.197 1.00 97.38 121 PHE A O 1
ATOM 1028 N N . LEU A 1 122 ? 0.621 -0.490 -12.246 1.00 96.69 122 LEU A N 1
ATOM 1029 C CA . LEU A 1 122 ? 1.374 0.612 -12.850 1.00 96.69 122 LEU A CA 1
ATOM 1030 C C . LEU A 1 122 ? 2.660 0.136 -13.534 1.00 96.69 122 LEU A C 1
ATOM 1032 O O . LEU A 1 122 ? 2.960 0.569 -14.645 1.00 96.69 122 LEU A O 1
ATOM 1036 N N . THR A 1 123 ? 3.396 -0.800 -12.929 1.00 94.44 123 THR A N 1
ATOM 1037 C CA . THR A 1 123 ? 4.605 -1.358 -13.560 1.00 94.44 123 THR A CA 1
ATOM 1038 C C . THR A 1 123 ? 4.313 -2.154 -14.828 1.00 94.44 123 THR A C 1
ATOM 1040 O O . THR A 1 123 ? 5.189 -2.252 -15.684 1.00 94.44 123 THR A O 1
ATOM 1043 N N . GLY A 1 124 ? 3.092 -2.672 -14.994 1.00 93.88 124 GLY A N 1
ATOM 1044 C CA . GLY A 1 124 ? 2.667 -3.353 -16.215 1.00 93.88 124 GLY A CA 1
ATOM 1045 C C . GLY A 1 124 ? 2.686 -2.454 -17.457 1.00 93.88 124 GLY A C 1
ATOM 1046 O O . GLY A 1 124 ? 2.926 -2.952 -18.553 1.00 93.88 124 GLY A O 1
ATOM 1047 N N . PHE A 1 125 ? 2.520 -1.136 -17.301 1.00 95.06 125 PHE A N 1
ATOM 1048 C CA . PHE A 1 125 ? 2.649 -0.165 -18.399 1.00 95.06 125 PHE A CA 1
ATOM 1049 C C . PHE A 1 125 ? 4.101 0.189 -18.739 1.00 95.06 125 PHE A C 1
ATOM 1051 O O . PHE A 1 125 ? 4.364 0.764 -19.791 1.00 95.06 125 PHE A O 1
ATOM 1058 N N . ALA A 1 126 ? 5.036 -0.141 -17.852 1.00 93.56 126 ALA A N 1
ATOM 1059 C CA . ALA A 1 126 ? 6.451 0.179 -17.977 1.00 93.56 126 ALA A CA 1
ATOM 1060 C C . ALA A 1 126 ? 7.305 -1.093 -17.896 1.00 93.56 126 ALA A C 1
ATOM 1062 O O . ALA A 1 126 ? 8.353 -1.095 -17.253 1.00 93.56 126 ALA A O 1
ATOM 1063 N N . TYR A 1 127 ? 6.838 -2.206 -18.467 1.00 91.75 127 TYR A N 1
ATOM 1064 C CA . TYR A 1 127 ? 7.533 -3.486 -18.367 1.00 91.75 127 TYR A CA 1
ATOM 1065 C C . TYR A 1 127 ? 8.766 -3.505 -19.275 1.00 91.75 127 TYR A C 1
ATOM 1067 O O . TYR A 1 127 ? 8.684 -3.163 -20.456 1.00 91.75 127 TYR A O 1
ATOM 1075 N N . VAL A 1 128 ? 9.909 -3.907 -18.719 1.00 88.06 128 VAL A N 1
ATOM 1076 C CA . VAL A 1 128 ? 11.182 -3.967 -19.445 1.00 88.06 128 VAL A CA 1
ATOM 1077 C C . VAL A 1 128 ? 11.355 -5.355 -20.030 1.00 88.06 128 VAL A C 1
ATOM 1079 O O . VAL A 1 128 ? 11.402 -6.335 -19.290 1.00 88.06 128 VAL A O 1
ATOM 1082 N N . ASN A 1 129 ? 11.480 -5.417 -21.350 1.00 87.31 129 ASN A N 1
ATOM 1083 C CA . ASN A 1 129 ? 11.854 -6.618 -22.077 1.00 87.31 129 ASN A CA 1
ATOM 1084 C C . ASN A 1 129 ? 13.274 -6.474 -22.614 1.00 87.31 129 ASN A C 1
ATOM 1086 O O . ASN A 1 129 ? 13.615 -5.447 -23.200 1.00 87.31 129 ASN A O 1
ATOM 1090 N N . TYR A 1 130 ? 14.084 -7.513 -22.441 1.00 84.31 130 TYR A N 1
ATOM 1091 C CA . TYR A 1 130 ? 15.412 -7.603 -23.036 1.00 84.31 130 TYR A CA 1
ATOM 1092 C C . TYR A 1 130 ? 15.311 -8.444 -24.296 1.00 84.31 130 TYR A C 1
ATOM 1094 O O . TYR A 1 130 ? 15.018 -9.636 -24.225 1.00 84.31 130 TYR A O 1
ATOM 1102 N N . ILE A 1 131 ? 15.517 -7.814 -25.448 1.00 82.06 131 ILE A N 1
ATOM 1103 C CA . ILE A 1 131 ? 15.545 -8.526 -26.721 1.00 82.06 131 ILE A CA 1
ATOM 1104 C C . ILE A 1 131 ? 16.997 -8.886 -27.003 1.00 82.06 131 ILE A C 1
ATOM 1106 O O . ILE A 1 131 ? 17.855 -8.005 -27.146 1.00 82.06 131 ILE A O 1
ATOM 1110 N N . GLU A 1 132 ? 17.271 -10.186 -27.065 1.00 79.62 132 GLU A N 1
ATOM 1111 C CA . GLU A 1 132 ? 18.554 -10.680 -27.545 1.00 79.62 132 GLU A CA 1
ATOM 1112 C C . GLU A 1 132 ? 18.730 -10.262 -29.006 1.00 79.62 132 GLU A C 1
ATOM 1114 O O . GLU A 1 132 ? 17.860 -10.478 -29.853 1.00 79.62 132 GLU A O 1
ATOM 1119 N N . LYS A 1 133 ? 19.861 -9.623 -29.308 1.00 75.38 133 LYS A N 1
ATOM 1120 C CA . LYS A 1 133 ? 20.223 -9.338 -30.694 1.00 75.38 133 LYS A CA 1
ATOM 1121 C C . LYS A 1 133 ? 20.710 -10.631 -31.353 1.00 75.38 133 LYS A C 1
ATOM 1123 O O . LYS A 1 133 ? 21.460 -11.369 -30.712 1.00 75.38 133 LYS A O 1
ATOM 1128 N N . PRO A 1 134 ? 20.348 -10.890 -32.623 1.00 75.12 134 PRO A N 1
ATOM 1129 C CA . PRO A 1 134 ? 20.913 -12.013 -33.359 1.00 75.12 134 PRO A CA 1
ATOM 1130 C C . PRO A 1 134 ? 22.440 -11.904 -33.355 1.00 75.12 134 PRO A C 1
ATOM 1132 O O . PRO A 1 134 ? 22.984 -10.812 -33.536 1.00 75.12 134 PRO A O 1
ATOM 1135 N N . ILE A 1 135 ? 23.117 -13.029 -33.111 1.00 77.62 135 ILE A N 1
ATOM 1136 C CA . ILE A 1 135 ? 24.579 -13.085 -33.044 1.00 77.62 135 ILE A CA 1
ATOM 1137 C C . ILE A 1 135 ? 25.116 -12.699 -34.431 1.00 77.62 135 ILE A C 1
ATOM 1139 O O . ILE A 1 135 ? 24.834 -13.406 -35.403 1.00 77.62 135 ILE A O 1
ATOM 1143 N N . PRO A 1 136 ? 25.843 -11.574 -34.571 1.00 77.81 136 PRO A N 1
ATOM 1144 C CA . PRO A 1 136 ? 26.422 -11.203 -35.853 1.00 77.81 136 PRO A CA 1
ATOM 1145 C C . PRO A 1 136 ? 27.471 -12.238 -36.276 1.00 77.81 136 PRO A C 1
ATOM 1147 O O . PRO A 1 136 ? 28.097 -12.881 -35.435 1.00 77.81 136 PRO A O 1
ATOM 1150 N N . ALA A 1 137 ? 27.725 -12.352 -37.583 1.00 77.69 137 ALA A N 1
ATOM 1151 C CA . ALA A 1 137 ? 28.729 -13.270 -38.139 1.00 77.69 137 ALA A CA 1
ATOM 1152 C C . ALA A 1 137 ? 30.153 -13.056 -37.576 1.00 77.69 137 ALA A C 1
ATOM 1154 O O . ALA A 1 137 ? 30.997 -13.938 -37.687 1.00 77.69 137 ALA A O 1
ATOM 1155 N N . SER A 1 138 ? 30.414 -11.908 -36.937 1.00 80.69 138 SER A N 1
ATOM 1156 C CA . SER A 1 138 ? 31.651 -11.620 -36.205 1.00 80.69 138 SER A CA 1
ATOM 1157 C C . SER A 1 138 ? 31.809 -12.398 -34.890 1.00 80.69 138 SER A C 1
ATOM 1159 O O . SER A 1 138 ? 32.865 -12.309 -34.271 1.00 80.69 138 SER A O 1
ATOM 1161 N N . GLY A 1 139 ? 30.780 -13.116 -34.422 1.00 77.00 139 GLY A N 1
ATOM 1162 C CA . GLY A 1 139 ? 30.804 -13.893 -33.176 1.00 77.00 139 GLY A CA 1
ATOM 1163 C C . GLY A 1 139 ? 30.771 -13.054 -31.893 1.00 77.00 139 GLY A C 1
ATOM 1164 O O . GLY A 1 139 ? 30.709 -13.610 -30.799 1.00 77.00 139 GLY A O 1
ATOM 1165 N N . ILE A 1 140 ? 30.779 -11.722 -32.000 1.00 74.25 140 ILE A N 1
ATOM 1166 C CA . ILE A 1 140 ? 30.694 -10.820 -30.849 1.00 74.25 140 ILE A CA 1
ATOM 1167 C C . ILE A 1 140 ? 29.222 -10.668 -30.465 1.00 74.25 140 ILE A C 1
ATOM 1169 O O . ILE A 1 140 ? 28.442 -10.062 -31.201 1.00 74.25 140 ILE A O 1
ATOM 1173 N N . GLN A 1 141 ? 28.838 -11.202 -29.305 1.00 71.62 141 GLN A N 1
ATOM 1174 C CA . GLN A 1 141 ? 27.491 -11.032 -28.770 1.00 71.62 141 GLN A CA 1
ATOM 1175 C C . GLN A 1 141 ? 27.255 -9.548 -28.462 1.00 71.62 141 GLN A C 1
ATOM 1177 O O . GLN A 1 141 ? 27.926 -8.952 -27.621 1.00 71.62 141 GLN A O 1
ATOM 1182 N N . ALA A 1 142 ? 26.325 -8.923 -29.184 1.00 70.75 142 ALA A N 1
ATOM 1183 C CA . ALA A 1 142 ? 25.945 -7.546 -28.911 1.00 70.75 142 ALA A CA 1
ATOM 1184 C C . ALA A 1 142 ? 25.140 -7.481 -27.606 1.00 70.75 142 ALA A C 1
ATOM 1186 O O . ALA A 1 142 ? 24.284 -8.333 -27.369 1.00 70.75 142 ALA A O 1
ATOM 1187 N N . ASN A 1 143 ? 25.371 -6.441 -26.796 1.00 74.62 143 ASN A N 1
ATOM 1188 C CA . ASN A 1 143 ? 24.584 -6.212 -25.585 1.00 74.62 143 ASN A CA 1
ATOM 1189 C C . ASN A 1 143 ? 23.078 -6.200 -25.918 1.00 74.62 143 ASN A C 1
ATOM 1191 O O . ASN A 1 143 ? 22.685 -5.572 -26.919 1.00 74.62 143 ASN A O 1
ATOM 1195 N N . PRO A 1 144 ? 22.239 -6.874 -25.106 1.00 75.12 144 PRO A N 1
ATOM 1196 C CA . PRO A 1 144 ? 20.799 -6.888 -25.313 1.00 75.12 144 PRO A CA 1
ATOM 1197 C C . PRO A 1 144 ? 20.258 -5.458 -25.277 1.00 75.12 144 PRO A C 1
ATOM 1199 O O . PRO A 1 144 ? 20.726 -4.615 -24.509 1.00 75.12 144 PRO A O 1
ATOM 1202 N N . VAL A 1 145 ? 19.272 -5.177 -26.128 1.00 81.81 145 VAL A N 1
ATOM 1203 C CA . VAL A 1 145 ? 18.583 -3.883 -26.117 1.00 81.81 145 VAL A CA 1
ATOM 1204 C C . VAL A 1 145 ? 17.345 -4.032 -25.261 1.00 81.81 145 VAL A C 1
ATOM 1206 O O . VAL A 1 145 ? 16.497 -4.886 -25.526 1.00 81.81 145 VAL A O 1
ATOM 1209 N N . SER A 1 146 ? 17.249 -3.198 -24.233 1.00 85.69 146 SER A N 1
ATOM 1210 C CA . SER A 1 146 ? 16.039 -3.110 -23.439 1.00 85.69 146 SER A CA 1
ATOM 1211 C C . SER A 1 146 ? 14.986 -2.295 -24.185 1.00 85.69 146 SER A C 1
ATOM 1213 O O . SER A 1 146 ? 15.276 -1.260 -24.788 1.00 85.69 146 SER A O 1
ATOM 1215 N N . GLN A 1 147 ? 13.748 -2.769 -24.156 1.00 87.19 147 GLN A N 1
ATOM 1216 C CA . GLN A 1 147 ? 12.595 -2.062 -24.689 1.00 87.19 147 GLN A CA 1
ATOM 1217 C C . GLN A 1 147 ? 11.498 -1.999 -23.635 1.00 87.19 147 GLN A C 1
ATOM 1219 O O . GLN A 1 147 ? 11.216 -2.980 -22.940 1.00 87.19 147 GLN A O 1
ATOM 1224 N N . ILE A 1 148 ? 10.860 -0.834 -23.537 1.00 88.69 148 ILE A N 1
ATOM 1225 C CA . ILE A 1 148 ? 9.650 -0.670 -22.738 1.00 88.69 148 ILE A CA 1
ATOM 1226 C C . ILE A 1 148 ? 8.486 -1.221 -23.544 1.00 88.69 148 ILE A C 1
ATOM 1228 O O . ILE A 1 148 ? 8.282 -0.873 -24.705 1.00 88.69 148 ILE A O 1
ATOM 1232 N N . SER A 1 149 ? 7.709 -2.075 -22.901 1.00 93.00 149 SER A N 1
ATOM 1233 C CA . SER A 1 149 ? 6.535 -2.700 -23.484 1.00 93.00 149 SER A CA 1
ATOM 1234 C C . SER A 1 149 ? 5.410 -2.766 -22.462 1.00 93.00 149 SER A C 1
ATOM 1236 O O . SER A 1 149 ? 5.618 -2.638 -21.253 1.00 93.00 149 SER A O 1
ATOM 1238 N N . VAL A 1 150 ? 4.199 -2.968 -22.964 1.00 94.56 150 VAL A N 1
ATOM 1239 C CA . VAL A 1 150 ? 3.013 -3.140 -22.131 1.00 94.56 150 VAL A CA 1
ATOM 1240 C C . VAL A 1 150 ? 2.851 -4.623 -21.810 1.00 94.56 150 VAL A C 1
ATOM 1242 O O . VAL A 1 150 ? 2.658 -5.445 -22.704 1.00 94.56 150 VAL A O 1
ATOM 1245 N N . ASN A 1 151 ? 2.883 -4.972 -20.526 1.00 95.81 151 ASN A N 1
ATOM 1246 C CA . ASN A 1 151 ? 2.594 -6.319 -20.051 1.00 95.81 151 ASN A CA 1
ATOM 1247 C C . ASN A 1 151 ? 1.119 -6.422 -19.637 1.00 95.81 151 ASN A C 1
ATOM 1249 O O . ASN A 1 151 ? 0.758 -6.205 -18.477 1.00 95.81 151 ASN A O 1
ATOM 1253 N N . LEU A 1 152 ? 0.261 -6.775 -20.602 1.00 96.00 152 LEU A N 1
ATOM 1254 C CA . LEU A 1 152 ? -1.187 -6.921 -20.395 1.00 96.00 152 LEU A CA 1
ATOM 1255 C C . LEU A 1 152 ? -1.529 -7.899 -19.264 1.00 96.00 152 LEU A C 1
ATOM 1257 O O . LEU A 1 152 ? -2.468 -7.655 -18.508 1.00 96.00 152 LEU A O 1
ATOM 1261 N N . LYS A 1 153 ? -0.747 -8.973 -19.100 1.00 95.19 153 LYS A N 1
ATOM 1262 C CA . LYS A 1 153 ? -0.947 -9.943 -18.017 1.00 95.19 153 LYS A CA 1
ATOM 1263 C C . LYS A 1 153 ? -0.762 -9.281 -16.651 1.00 95.19 153 LYS A C 1
ATOM 1265 O O . LYS A 1 153 ? -1.638 -9.418 -15.801 1.00 95.19 153 LYS A O 1
ATOM 1270 N N . SER A 1 154 ? 0.326 -8.534 -16.454 1.00 94.12 154 SER A N 1
ATOM 1271 C CA . SER A 1 154 ? 0.577 -7.797 -15.207 1.00 94.12 154 SER A CA 1
ATOM 1272 C C . SER A 1 154 ? -0.494 -6.744 -14.929 1.00 94.12 154 SER A C 1
ATOM 1274 O O . SER A 1 154 ? -0.924 -6.611 -13.786 1.00 94.12 154 SER A O 1
ATOM 1276 N N . ILE A 1 155 ? -0.972 -6.042 -15.961 1.00 97.25 155 ILE A N 1
ATOM 1277 C CA . ILE A 1 155 ? -2.042 -5.042 -15.831 1.00 97.25 155 ILE A CA 1
ATOM 1278 C C . ILE A 1 155 ? -3.344 -5.701 -15.370 1.00 97.25 155 ILE A C 1
ATOM 1280 O O . ILE A 1 155 ? -3.924 -5.273 -14.375 1.00 97.25 155 ILE A O 1
ATOM 1284 N N . ILE A 1 156 ? -3.793 -6.760 -16.049 1.00 97.69 156 ILE A N 1
ATOM 1285 C CA . ILE A 1 156 ? -5.052 -7.445 -15.722 1.00 97.69 156 ILE A CA 1
ATOM 1286 C C . ILE A 1 156 ? -4.977 -8.073 -14.326 1.00 97.69 156 ILE A C 1
ATOM 1288 O O . ILE A 1 156 ? -5.887 -7.895 -13.519 1.00 97.69 156 ILE A O 1
ATOM 1292 N N . GLN A 1 157 ? -3.879 -8.766 -14.009 1.00 97.44 157 GLN A N 1
ATOM 1293 C CA . GLN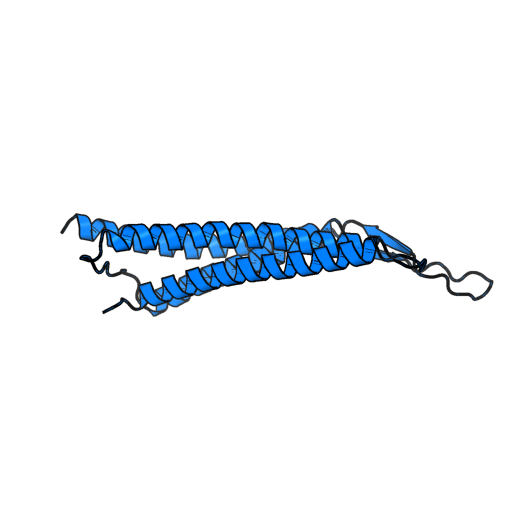 A 1 157 ? -3.684 -9.370 -12.688 1.00 97.44 157 GLN A CA 1
ATOM 1294 C C . GLN A 1 157 ? -3.617 -8.311 -11.582 1.00 97.44 157 GLN A C 1
ATOM 1296 O O . GLN A 1 157 ? -4.243 -8.483 -10.536 1.00 97.44 157 GLN A O 1
ATOM 1301 N N . GLY A 1 158 ? -2.908 -7.204 -11.825 1.00 97.00 158 GLY A N 1
ATOM 1302 C CA . GLY A 1 158 ? -2.856 -6.063 -10.917 1.00 97.00 158 GLY A CA 1
ATOM 1303 C C . GLY A 1 158 ? -4.240 -5.464 -10.680 1.00 97.00 158 GLY A C 1
ATOM 1304 O O . GLY A 1 158 ? -4.631 -5.275 -9.535 1.00 97.00 158 GLY A O 1
ATOM 1305 N N . LEU A 1 159 ? -5.028 -5.257 -11.737 1.00 98.12 159 LEU A N 1
ATOM 1306 C CA . LEU A 1 159 ? -6.380 -4.708 -11.632 1.00 98.12 159 LEU A CA 1
ATOM 1307 C C . LEU A 1 159 ? -7.321 -5.621 -10.831 1.00 98.12 159 LEU A C 1
ATOM 1309 O O . LEU A 1 159 ? -8.017 -5.148 -9.935 1.00 98.12 159 LEU A O 1
ATOM 1313 N N . ILE A 1 160 ? -7.319 -6.928 -11.107 1.00 98.44 160 ILE A N 1
ATOM 1314 C CA . ILE A 1 160 ? -8.136 -7.901 -10.364 1.00 98.44 160 ILE A CA 1
ATOM 1315 C C . ILE A 1 160 ? -7.742 -7.899 -8.884 1.00 98.44 160 ILE A C 1
ATOM 1317 O O . ILE A 1 160 ? -8.605 -7.787 -8.012 1.00 98.44 160 ILE A O 1
ATOM 1321 N N . ALA A 1 161 ? -6.444 -7.972 -8.586 1.00 98.44 161 ALA A N 1
ATOM 1322 C CA . ALA A 1 161 ? -5.956 -7.972 -7.212 1.00 98.44 161 ALA A CA 1
ATOM 1323 C C . ALA A 1 161 ? -6.255 -6.648 -6.487 1.00 98.44 161 ALA A C 1
ATOM 1325 O O . ALA A 1 161 ? -6.603 -6.670 -5.307 1.00 98.44 161 ALA A O 1
ATOM 1326 N N . MET A 1 162 ? -6.207 -5.505 -7.181 1.00 98.19 162 MET A N 1
ATOM 1327 C CA . MET A 1 162 ? -6.642 -4.219 -6.632 1.00 98.19 162 MET A CA 1
ATOM 1328 C C . MET A 1 162 ? -8.119 -4.261 -6.241 1.00 98.19 162 MET A C 1
ATOM 1330 O O . MET A 1 162 ? -8.463 -3.871 -5.129 1.00 98.19 162 MET A O 1
ATOM 1334 N N . ILE A 1 163 ? -8.995 -4.755 -7.119 1.00 98.44 163 ILE A N 1
ATOM 1335 C CA . ILE A 1 163 ? -10.432 -4.855 -6.825 1.00 98.44 163 ILE A CA 1
ATOM 1336 C C . ILE A 1 163 ? -10.659 -5.741 -5.596 1.00 98.44 163 ILE A C 1
ATOM 1338 O O . ILE A 1 163 ? -11.363 -5.335 -4.674 1.00 98.44 163 ILE A O 1
ATOM 1342 N N . VAL A 1 164 ? -10.014 -6.909 -5.538 1.00 98.56 164 VAL A N 1
ATOM 1343 C CA . VAL A 1 164 ? -10.110 -7.822 -4.389 1.00 98.56 164 VAL A CA 1
ATOM 1344 C C . VAL A 1 164 ? -9.626 -7.145 -3.105 1.00 98.56 164 VAL A C 1
ATOM 1346 O O . VAL A 1 164 ? -10.348 -7.137 -2.110 1.00 98.56 164 VAL A O 1
ATOM 1349 N N . GLY A 1 165 ? -8.444 -6.524 -3.124 1.00 98.25 165 GLY A N 1
ATOM 1350 C CA . GLY A 1 165 ? -7.893 -5.817 -1.966 1.00 98.25 165 GLY A CA 1
ATOM 1351 C C . GL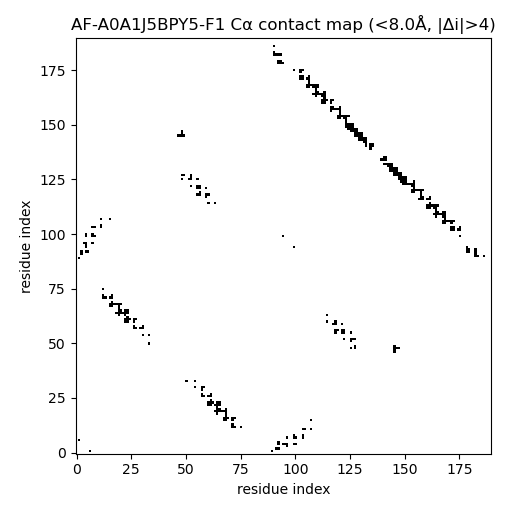Y A 1 165 ? -8.798 -4.680 -1.483 1.00 98.25 165 GLY A C 1
ATOM 1352 O O . GLY A 1 165 ? -9.066 -4.566 -0.286 1.00 98.25 165 GLY A O 1
ATOM 1353 N N . ALA A 1 166 ? -9.344 -3.891 -2.411 1.00 98.00 166 ALA A N 1
ATOM 13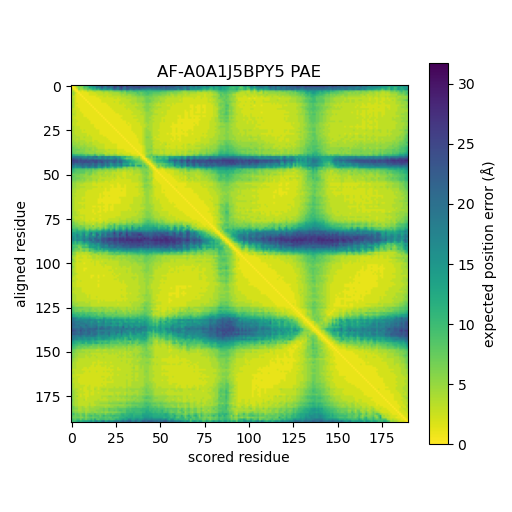54 C CA . ALA A 1 166 ? -10.273 -2.808 -2.105 1.00 98.00 166 ALA A CA 1
ATOM 1355 C C . ALA A 1 166 ? -11.580 -3.324 -1.488 1.00 98.00 166 ALA A C 1
ATOM 1357 O O . ALA A 1 166 ? -12.050 -2.754 -0.506 1.00 98.00 166 ALA A O 1
ATOM 1358 N N . VAL A 1 167 ? -12.153 -4.412 -2.012 1.00 98.38 167 VAL A N 1
ATOM 1359 C CA . VAL A 1 167 ? -13.367 -5.028 -1.456 1.00 98.38 167 VAL A CA 1
ATOM 1360 C C . VAL A 1 167 ? -13.113 -5.552 -0.043 1.00 98.38 167 VAL A C 1
ATOM 1362 O O . VAL A 1 167 ? -13.891 -5.243 0.858 1.00 98.38 167 VAL A O 1
ATOM 1365 N N . LEU A 1 168 ? -12.016 -6.282 0.183 1.00 98.25 168 LEU A N 1
ATOM 1366 C CA . LEU A 1 168 ? -11.658 -6.796 1.511 1.00 98.25 168 LEU A CA 1
ATOM 1367 C C . LEU A 1 168 ? -11.454 -5.664 2.524 1.00 98.25 168 LEU A C 1
ATOM 1369 O O . LEU A 1 168 ? -11.993 -5.723 3.631 1.00 98.25 168 LEU A O 1
ATOM 1373 N N . TRP A 1 169 ? -10.736 -4.611 2.121 1.00 97.81 169 TRP A N 1
ATOM 1374 C CA . TRP A 1 169 ? -10.564 -3.417 2.942 1.00 97.81 169 TRP A CA 1
ATOM 1375 C C . TRP A 1 169 ? -11.909 -2.768 3.270 1.00 97.81 169 TRP A C 1
ATOM 1377 O O . TRP A 1 169 ? -12.215 -2.555 4.439 1.00 97.81 169 TRP A O 1
ATOM 1387 N N . LEU A 1 170 ? -12.748 -2.503 2.265 1.00 97.25 170 LEU A N 1
ATOM 1388 C CA . LEU A 1 170 ? -14.038 -1.843 2.460 1.00 97.25 170 LEU A CA 1
ATOM 1389 C C . LEU A 1 170 ? -14.985 -2.656 3.342 1.00 97.25 170 LEU A C 1
ATOM 1391 O O . LEU A 1 170 ? -15.685 -2.066 4.161 1.00 97.25 170 LEU A O 1
ATOM 1395 N N . LEU A 1 171 ? -15.029 -3.981 3.197 1.00 97.25 171 LEU A N 1
ATOM 1396 C CA . LEU A 1 171 ? -15.882 -4.836 4.022 1.00 97.25 171 LEU A CA 1
ATOM 1397 C C . LEU A 1 171 ? -15.439 -4.812 5.486 1.00 97.25 171 LEU A C 1
ATOM 1399 O O . LEU A 1 171 ? -16.258 -4.507 6.355 1.00 97.25 171 LEU A O 1
ATOM 1403 N N . GLY A 1 172 ? -14.150 -5.053 5.748 1.00 95.19 172 GLY A N 1
ATOM 1404 C CA . GLY A 1 172 ? -13.604 -4.998 7.105 1.00 95.19 172 GLY A CA 1
ATOM 1405 C C . GLY A 1 172 ? -13.792 -3.615 7.724 1.00 95.19 172 GLY A C 1
ATOM 1406 O O . GLY A 1 172 ? -14.359 -3.477 8.808 1.00 95.19 172 GLY A O 1
ATOM 1407 N N . TRP A 1 173 ? -13.413 -2.572 6.987 1.00 94.94 173 TRP A N 1
ATOM 1408 C CA . TRP A 1 173 ? -13.489 -1.192 7.445 1.00 94.94 173 TRP A CA 1
ATOM 1409 C C . TRP A 1 173 ? -14.920 -0.722 7.713 1.00 94.94 173 TRP A C 1
ATOM 1411 O O . TRP A 1 173 ? -15.185 -0.115 8.749 1.00 94.94 173 TRP A O 1
ATOM 1421 N N . ARG A 1 174 ? -15.876 -1.018 6.822 1.00 95.06 174 ARG A N 1
ATOM 1422 C CA . ARG A 1 174 ? -17.281 -0.629 7.028 1.00 95.06 174 ARG A CA 1
ATOM 1423 C C . ARG A 1 174 ? -17.897 -1.339 8.224 1.00 95.06 174 ARG A C 1
ATOM 1425 O O . ARG A 1 174 ? -18.690 -0.708 8.920 1.00 95.06 174 ARG A O 1
ATOM 1432 N N . HIS A 1 175 ? -17.557 -2.606 8.466 1.00 93.88 175 HIS A N 1
ATOM 1433 C CA . HIS A 1 175 ? -18.033 -3.333 9.648 1.00 93.88 175 HIS A CA 1
ATOM 1434 C C . HIS A 1 175 ? -17.559 -2.654 10.934 1.00 93.88 175 HIS A C 1
ATOM 1436 O O . HIS A 1 175 ? -18.377 -2.267 11.766 1.00 93.88 175 HIS A O 1
ATOM 1442 N N . ILE A 1 176 ? -16.255 -2.379 11.015 1.00 91.25 176 ILE A N 1
ATOM 1443 C CA . ILE A 1 176 ? -15.624 -1.661 12.130 1.00 91.25 176 ILE A CA 1
ATOM 1444 C C . ILE A 1 176 ? -16.299 -0.304 12.384 1.00 91.25 176 ILE A C 1
ATOM 1446 O O . ILE A 1 176 ? -16.650 0.025 13.517 1.00 91.25 176 ILE A O 1
ATOM 1450 N N . GLN A 1 177 ? -16.498 0.493 11.330 1.00 90.50 177 GLN A N 1
ATOM 1451 C CA . GLN A 1 177 ? -17.088 1.828 11.456 1.00 90.50 177 GLN A CA 1
ATOM 1452 C C . GLN A 1 177 ? -18.551 1.779 11.909 1.00 90.50 177 GLN A C 1
ATOM 1454 O O . GLN A 1 177 ? -18.970 2.611 12.712 1.00 90.50 177 GLN A O 1
ATOM 1459 N N . LYS A 1 178 ? -19.332 0.798 11.437 1.00 91.62 178 LYS A N 1
ATOM 1460 C CA . LYS A 1 178 ? -20.719 0.607 11.885 1.00 91.62 178 LYS A CA 1
ATOM 1461 C C . LYS A 1 178 ? -20.789 0.233 13.361 1.00 91.62 178 LYS A C 1
ATOM 1463 O O . LYS A 1 178 ? -21.582 0.837 14.078 1.00 91.62 178 LYS A O 1
ATOM 1468 N N . ALA A 1 179 ? -19.960 -0.713 13.802 1.00 88.19 179 ALA A N 1
ATOM 1469 C CA . ALA A 1 179 ? -19.933 -1.144 15.195 1.00 88.19 179 ALA A CA 1
ATOM 1470 C C . ALA A 1 179 ? -19.588 0.017 16.140 1.00 88.19 179 ALA A C 1
ATOM 1472 O O . ALA A 1 179 ? -20.227 0.186 17.174 1.00 88.19 179 ALA A O 1
ATOM 1473 N N . TYR A 1 180 ? -18.644 0.870 15.737 1.00 83.50 180 TYR A N 1
ATOM 1474 C CA . TYR A 1 180 ? -18.294 2.069 16.493 1.00 83.50 180 TYR A CA 1
ATOM 1475 C C . TYR A 1 180 ? -19.402 3.131 16.495 1.00 83.50 180 TYR A C 1
ATOM 1477 O O . TYR A 1 180 ? -19.711 3.723 17.521 1.00 83.50 180 TYR A O 1
ATOM 1485 N N . ALA A 1 181 ? -20.044 3.375 15.350 1.00 85.50 181 ALA A N 1
ATOM 1486 C CA . ALA A 1 181 ? -21.128 4.352 15.276 1.00 85.50 181 ALA A CA 1
ATOM 1487 C C . ALA A 1 181 ? -22.352 3.940 16.113 1.00 85.50 181 ALA A C 1
ATOM 1489 O O . ALA A 1 181 ? -23.074 4.804 16.606 1.00 85.50 181 ALA A O 1
ATOM 1490 N N . GLN A 1 182 ? -22.607 2.635 16.249 1.00 87.19 182 GLN A N 1
ATOM 1491 C CA . GLN A 1 182 ? -23.672 2.110 17.102 1.00 87.19 182 GLN A CA 1
ATOM 1492 C C . GLN A 1 182 ? -23.362 2.314 18.585 1.00 87.19 182 GLN A C 1
ATOM 1494 O O . GLN A 1 182 ? -24.234 2.806 19.297 1.00 87.19 182 GLN A O 1
ATOM 1499 N N . SER A 1 183 ? -22.132 2.024 19.029 1.00 81.69 183 SER A N 1
ATOM 1500 C CA . SER A 1 183 ? -21.748 2.235 20.431 1.00 81.69 183 SER A CA 1
ATOM 1501 C C . SER A 1 183 ? -21.864 3.709 20.836 1.00 81.69 183 SER A C 1
ATOM 1503 O O . SER A 1 183 ? -22.466 4.010 21.857 1.00 81.69 183 SER A O 1
ATOM 1505 N N . THR A 1 184 ? -21.443 4.646 19.978 1.00 78.81 184 THR A N 1
ATOM 1506 C CA . THR A 1 184 ? -21.577 6.092 20.252 1.00 78.81 184 THR A CA 1
ATOM 1507 C C . THR A 1 184 ? -23.031 6.593 20.273 1.00 78.81 184 THR A C 1
ATOM 1509 O O . THR A 1 184 ? -23.322 7.630 20.866 1.00 78.81 184 THR A O 1
ATOM 1512 N N . LYS A 1 185 ? -23.966 5.932 19.576 1.00 83.38 185 LYS A N 1
ATOM 1513 C CA . LYS A 1 185 ? -25.378 6.361 19.544 1.00 83.38 185 LYS A CA 1
ATOM 1514 C C . LYS A 1 185 ? -26.137 5.965 20.802 1.00 83.38 185 LYS A C 1
ATOM 1516 O O . LYS A 1 185 ? -26.913 6.774 21.294 1.00 83.38 185 LYS A O 1
ATOM 1521 N N . GLU A 1 186 ? -25.937 4.742 21.277 1.00 77.12 186 GLU A N 1
ATOM 1522 C CA . GLU A 1 186 ? -26.655 4.214 22.444 1.00 77.12 186 GLU A CA 1
ATOM 1523 C C . GLU A 1 186 ? -26.288 4.965 23.717 1.00 77.12 186 GLU A C 1
ATOM 1525 O O . GLU A 1 186 ? -27.149 5.307 24.521 1.00 77.12 186 GLU A O 1
ATOM 1530 N N . GLU A 1 187 ? -25.025 5.332 23.829 1.00 73.12 187 GLU A N 1
ATOM 1531 C CA . GLU A 1 187 ? -24.515 6.140 24.922 1.00 73.12 187 GLU A CA 1
ATOM 1532 C C . GLU A 1 187 ? -25.107 7.550 24.977 1.00 73.12 187 GLU A C 1
ATOM 1534 O O . GLU A 1 187 ? -25.395 8.055 26.052 1.00 73.12 187 GLU A O 1
ATOM 1539 N N . LYS A 1 188 ? -25.377 8.173 23.824 1.00 76.44 188 LYS A N 1
ATOM 1540 C CA . LYS A 1 188 ? -26.074 9.470 23.772 1.00 76.44 188 LYS A CA 1
ATOM 1541 C C . LYS A 1 188 ? -27.561 9.379 24.123 1.00 76.44 188 LYS A C 1
ATOM 1543 O O . LYS A 1 188 ? -28.200 10.420 24.252 1.00 76.44 188 LYS A O 1
ATOM 1548 N N . SER A 1 189 ? -28.123 8.171 24.178 1.0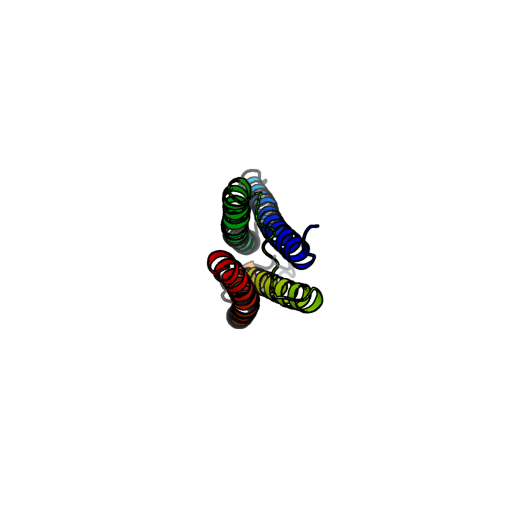0 77.62 189 SER A N 1
ATOM 1549 C CA . SER A 1 189 ? -29.535 7.930 24.500 1.00 77.62 189 SER A CA 1
ATOM 1550 C C . SER A 1 189 ? -29.779 7.426 25.923 1.00 77.62 189 SER A C 1
ATOM 1552 O O . SER A 1 189 ? -30.942 7.333 26.314 1.00 77.62 189 SER A O 1
ATOM 1554 N N . SER A 1 190 ? -28.716 7.092 26.662 1.00 67.06 190 SER A N 1
ATOM 1555 C CA . SER A 1 190 ? -28.770 6.732 28.083 1.00 67.06 190 SER A CA 1
ATOM 1556 C C . SER A 1 190 ? -28.569 7.950 28.976 1.00 67.06 190 SER A C 1
ATOM 1558 O O . SER A 1 190 ? -28.988 7.830 30.149 1.00 67.06 190 SER A O 1
#

Radius of gyration: 23.42 Å; Cα contacts (8 Å, |Δi|>4): 221; chains: 1; bounding box: 61×30×70 Å

Sequence (190 aa):
MKNRAEIVRSIYLYLVSLNGILMTVFSIINLSNKLLYYFFREQQYYDYSYLINASVRGLAFLIIGLLFFIYHWRLITHEKRIGKREEIIEVETKMNLFESIFFYALSYAGLLIFAFAFASFLTGFAYVNYIEKPIPASGIQANPVSQISVNLKSIIQGLIAMIVGAVLWLLGWRHIQKAYAQSTKEEKSS

Mean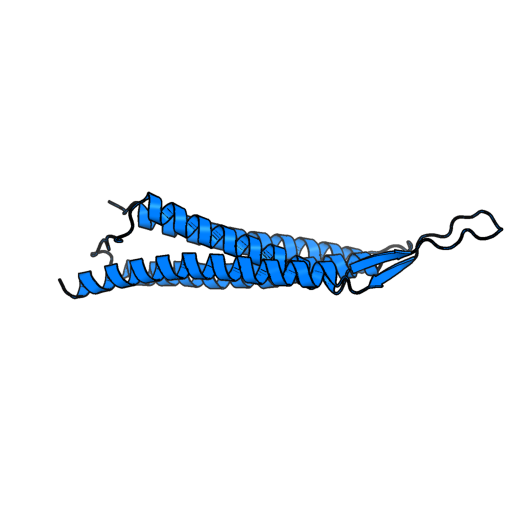 predicted aligned error: 6.44 Å

Solvent-accessible surface area (backbone atoms only — not comparable to full-atom values): 9819 Å² total; per-residue (Å²): 127,88,52,67,39,58,52,51,50,51,51,48,44,50,50,50,22,49,50,10,47,51,36,26,53,55,18,50,54,54,44,50,54,50,50,49,59,66,72,73,60,72,97,65,93,75,65,62,34,58,54,50,24,53,44,48,36,26,51,40,34,28,55,52,11,46,51,42,21,53,56,37,46,52,49,55,53,50,50,55,58,50,46,72,74,41,82,86,62,86,75,65,58,79,56,51,57,65,59,39,50,50,34,50,49,43,19,49,51,9,48,51,42,23,54,56,17,48,25,42,25,56,27,12,67,34,28,66,42,74,46,78,55,80,71,45,96,84,73,59,76,57,79,60,50,68,39,70,40,73,34,64,67,43,30,53,53,11,49,52,39,24,53,52,10,48,50,38,20,50,54,22,46,51,51,54,52,50,46,48,55,50,33,60,50,55,63,76,72,109

Nearest PDB structures (foldseek):
  7aal-assembly1_B  TM=3.449E-01  e=3.547E-01  Homo sapiens
  7aan-assembly1_B  TM=2.345E-01  e=5.373E-01  Homo sapiens
  8esv-assembly1_B  TM=3.286E-01  e=9.328E+00  Homo sapiens
  7zw1-assembly1_B  TM=2.681E-01  e=5.847E+00  Homo sapiens